Protein AF-R4YLY9-F1 (afdb_monomer)

Secondary structure (DSSP, 8-state):
--HHHHHHHHHHHHHHH--PPPPTTHHHHHHHHHHHHHHHHHHHT---BTTBEEEE-SS-EEEES-THHHHHHHHHHHHHHHHHHHHHHHIIIIISSSHHHHHHHHHHHHHHHHHHHHHHHHHHHHS-TT----PPPPEE-S--S-BTTBEEEEEEEEHHHHHT-HHHHHHHHH-TTEEEEEETTEEEEEEEE---HHHHHHH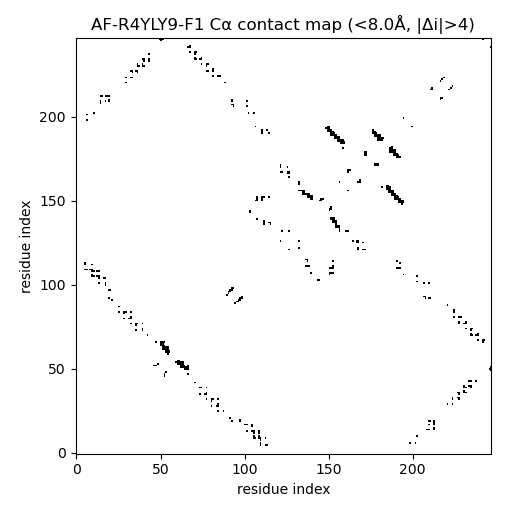HHHGGGGGGSSHHHIIIIIHHHHHHHHHHHHHHHHHHHHHHHT-

Nearest PDB structures (foldseek):
  4bhl-assembly1_A  TM=4.947E-01  e=2.829E+00  Penaeus vannamei
  7vcj-assembly1_A  TM=4.722E-01  e=8.736E+00  Daphnia magna

Structure (mmCIF, N/CA/C/O backbone):
data_AF-R4YLY9-F1
#
_entry.id   AF-R4YLY9-F1
#
loop_
_atom_site.group_PDB
_atom_site.id
_atom_site.type_symbol
_atom_site.label_atom_id
_atom_site.label_alt_id
_atom_site.label_comp_id
_atom_site.label_asym_id
_atom_site.label_entity_id
_atom_site.label_seq_id
_atom_site.pdbx_PDB_ins_code
_atom_site.Cartn_x
_atom_site.Cartn_y
_atom_site.Cartn_z
_atom_site.occupancy
_atom_site.B_iso_or_equiv
_atom_site.auth_seq_id
_atom_site.auth_comp_id
_atom_site.auth_asym_id
_atom_site.auth_atom_id
_atom_site.pdbx_PDB_model_num
ATOM 1 N N . MET A 1 1 ? -1.340 -16.131 18.155 1.00 44.22 1 MET A N 1
ATOM 2 C CA . MET A 1 1 ? -1.685 -16.653 16.814 1.00 44.22 1 MET A CA 1
ATOM 3 C C . MET A 1 1 ? -2.821 -15.890 16.098 1.00 44.22 1 MET A C 1
ATOM 5 O O . MET A 1 1 ? -3.002 -16.106 14.913 1.00 44.22 1 MET A O 1
ATOM 9 N N . HIS A 1 2 ? -3.551 -14.956 16.741 1.00 58.00 2 HIS A N 1
ATOM 10 C CA . HIS A 1 2 ? -4.586 -14.131 16.068 1.00 58.00 2 HIS A CA 1
ATOM 11 C C . HIS A 1 2 ? -4.088 -12.803 15.456 1.00 58.00 2 HIS A C 1
ATOM 13 O O . HIS A 1 2 ? -4.761 -12.245 14.595 1.00 58.00 2 HIS A O 1
ATOM 19 N N . LYS A 1 3 ? -2.918 -12.301 15.873 1.00 61.44 3 LYS A N 1
ATOM 20 C CA . LYS A 1 3 ? -2.396 -10.978 15.479 1.00 61.44 3 LYS A CA 1
ATOM 21 C C . LYS A 1 3 ? -2.085 -10.867 13.979 1.00 61.44 3 LYS A C 1
ATOM 23 O O . LYS A 1 3 ? -2.414 -9.859 13.361 1.00 61.44 3 LYS A O 1
ATOM 28 N N . ASP A 1 4 ? -1.553 -11.929 13.374 1.00 74.94 4 ASP A N 1
ATOM 29 C CA . ASP A 1 4 ? -1.259 -11.954 11.932 1.00 74.94 4 ASP A CA 1
ATOM 30 C C . ASP A 1 4 ? -2.528 -11.857 11.082 1.00 74.94 4 ASP A C 1
ATOM 32 O O . ASP A 1 4 ? -2.532 -11.202 10.042 1.00 74.94 4 ASP A O 1
ATOM 36 N N . LYS A 1 5 ? -3.636 -12.438 11.560 1.00 87.94 5 LYS A N 1
ATOM 37 C CA . LYS A 1 5 ? -4.931 -12.373 10.876 1.00 87.94 5 LYS A CA 1
ATOM 38 C C . LYS A 1 5 ? -5.473 -10.942 10.838 1.00 87.94 5 LYS A C 1
ATOM 40 O O . LYS A 1 5 ? -5.952 -10.508 9.795 1.00 87.94 5 LYS A O 1
ATOM 45 N N . TYR A 1 6 ? -5.367 -10.197 11.940 1.00 91.50 6 TYR A N 1
ATOM 46 C CA . TYR A 1 6 ? -5.847 -8.810 11.996 1.00 91.50 6 TYR A CA 1
ATOM 47 C C . TYR A 1 6 ? -5.022 -7.885 11.109 1.00 91.50 6 TYR A C 1
ATOM 49 O O . TYR A 1 6 ? -5.592 -7.071 10.390 1.00 91.50 6 TYR A O 1
ATOM 57 N N . ASN A 1 7 ? -3.699 -8.056 11.091 1.00 90.81 7 ASN A N 1
ATOM 58 C CA . ASN A 1 7 ? -2.821 -7.296 10.203 1.00 90.81 7 ASN A CA 1
ATOM 59 C C . ASN A 1 7 ? -3.118 -7.579 8.717 1.00 90.81 7 ASN A C 1
ATOM 61 O O . ASN A 1 7 ? -3.221 -6.647 7.917 1.00 90.81 7 ASN A O 1
ATOM 65 N N . GLN A 1 8 ? -3.344 -8.844 8.344 1.00 91.38 8 GLN A N 1
ATOM 66 C CA . GLN A 1 8 ? -3.740 -9.218 6.980 1.00 91.38 8 GLN A CA 1
ATOM 67 C C . GLN A 1 8 ? -5.097 -8.621 6.573 1.00 91.38 8 GLN A C 1
ATOM 69 O O . GLN A 1 8 ? -5.234 -8.059 5.484 1.00 91.38 8 GLN A O 1
ATOM 74 N N . GLU A 1 9 ? -6.101 -8.713 7.445 1.00 91.62 9 GLU A N 1
ATOM 75 C CA . GLU A 1 9 ? -7.450 -8.198 7.188 1.00 91.62 9 GLU A CA 1
ATOM 76 C C . GLU A 1 9 ? -7.480 -6.661 7.133 1.00 91.62 9 GLU A C 1
ATOM 78 O O . GLU A 1 9 ? -8.128 -6.073 6.255 1.00 91.62 9 GLU A O 1
ATOM 83 N N . ALA A 1 10 ? -6.709 -6.005 8.007 1.00 91.12 10 ALA A N 1
ATOM 84 C CA . ALA A 1 10 ? -6.506 -4.562 7.990 1.00 91.12 10 ALA A CA 1
ATOM 85 C C . ALA A 1 10 ? -5.854 -4.116 6.679 1.00 91.12 10 ALA A C 1
ATOM 87 O O . ALA A 1 10 ? -6.338 -3.178 6.049 1.00 91.12 10 ALA A O 1
ATOM 88 N N . LEU A 1 11 ? -4.804 -4.815 6.231 1.00 91.00 11 LEU A N 1
ATOM 89 C CA . LEU A 1 11 ? -4.118 -4.531 4.971 1.00 91.00 11 LEU A CA 1
ATOM 90 C C . LEU A 1 11 ? -5.064 -4.662 3.773 1.00 91.00 11 LEU A C 1
ATOM 92 O O . LEU A 1 11 ? -5.110 -3.772 2.924 1.00 91.00 11 LEU A O 1
ATOM 96 N N . PHE A 1 12 ? -5.833 -5.751 3.703 1.00 90.06 12 PHE A N 1
ATOM 97 C CA . PHE A 1 12 ? -6.783 -5.977 2.614 1.00 90.06 12 PHE A CA 1
ATOM 98 C C . PHE A 1 12 ? -7.852 -4.879 2.553 1.00 90.06 12 PHE A C 1
ATOM 100 O O . PHE A 1 12 ? -8.097 -4.309 1.489 1.00 90.06 12 PHE A O 1
ATOM 107 N N . SER A 1 13 ? -8.437 -4.537 3.703 1.00 87.81 13 SER A N 1
ATOM 108 C CA . SER A 1 13 ? -9.447 -3.480 3.801 1.00 87.81 13 SER A CA 1
ATOM 109 C C . SER A 1 13 ? -8.863 -2.113 3.445 1.00 87.81 13 SER A C 1
ATOM 111 O O . SER A 1 13 ? -9.428 -1.391 2.629 1.00 87.81 13 SER A O 1
ATOM 113 N N . ALA A 1 14 ? -7.684 -1.790 3.981 1.00 88.00 14 ALA A N 1
ATOM 114 C CA . ALA A 1 14 ? -7.012 -0.522 3.732 1.00 88.00 14 ALA A CA 1
ATOM 115 C C . ALA A 1 14 ? -6.688 -0.317 2.248 1.00 88.00 14 ALA A C 1
ATOM 117 O O . ALA A 1 14 ? -6.868 0.783 1.735 1.00 88.00 14 ALA A O 1
ATOM 118 N N . LYS A 1 15 ? -6.272 -1.368 1.531 1.00 86.44 15 LYS A N 1
ATOM 119 C CA . LYS A 1 15 ? -6.032 -1.298 0.081 1.00 86.44 15 LYS A CA 1
ATOM 120 C C . LYS A 1 15 ? -7.279 -0.929 -0.716 1.00 86.44 15 LYS A C 1
ATOM 122 O O . LYS A 1 15 ? -7.155 -0.268 -1.740 1.00 86.44 15 LYS A O 1
ATOM 127 N N . ARG A 1 16 ? -8.459 -1.379 -0.284 1.00 82.94 16 ARG A N 1
ATOM 128 C CA . ARG A 1 16 ? -9.719 -1.094 -0.981 1.00 82.94 16 ARG A CA 1
ATOM 129 C C . ARG A 1 16 ? -10.136 0.367 -0.828 1.00 82.94 16 ARG A C 1
ATOM 131 O O . ARG A 1 16 ? -10.678 0.937 -1.767 1.00 82.94 16 ARG A O 1
ATOM 138 N N . ASP A 1 17 ? -9.881 0.954 0.337 1.00 77.69 17 ASP A N 1
ATOM 139 C CA . ASP A 1 17 ? -10.327 2.316 0.655 1.00 77.69 17 ASP A CA 1
ATOM 140 C C . ASP A 1 17 ? -9.280 3.386 0.331 1.00 77.69 17 ASP A C 1
ATOM 142 O O . ASP A 1 17 ? -9.578 4.580 0.338 1.00 77.69 17 ASP A O 1
ATOM 146 N N . TYR A 1 18 ? -8.038 2.972 0.096 1.00 79.00 18 TYR A N 1
ATOM 147 C CA . TYR A 1 18 ? -6.942 3.879 -0.181 1.00 79.00 18 TYR A CA 1
ATOM 148 C C . TYR A 1 18 ? -6.997 4.403 -1.620 1.00 79.00 18 TYR A C 1
ATOM 150 O O . TYR A 1 18 ? -7.027 3.631 -2.580 1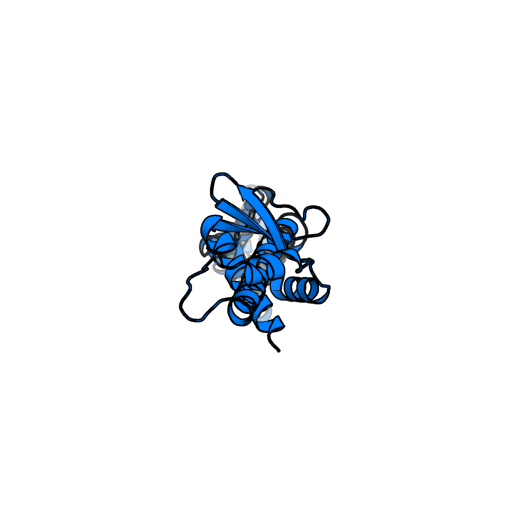.00 79.00 18 TYR A O 1
ATOM 158 N N . ASP A 1 19 ? -6.930 5.728 -1.764 1.00 73.00 19 ASP A N 1
ATOM 159 C CA . ASP A 1 19 ? -6.764 6.381 -3.057 1.00 73.00 19 ASP A CA 1
ATOM 160 C C . ASP A 1 19 ? -5.373 7.000 -3.178 1.00 73.00 19 ASP A C 1
ATOM 162 O O . ASP A 1 19 ? -5.005 7.905 -2.424 1.00 73.00 19 ASP A O 1
ATOM 166 N N . CYS A 1 20 ? -4.593 6.506 -4.138 1.00 70.94 20 CYS A N 1
ATOM 167 C CA . CYS A 1 20 ? -3.257 7.023 -4.392 1.00 70.94 20 CYS A CA 1
ATOM 168 C C . CYS A 1 20 ? -3.355 8.323 -5.177 1.00 70.94 20 CYS A C 1
ATOM 170 O O . CYS A 1 20 ? -3.985 8.362 -6.233 1.00 70.94 20 CYS A O 1
ATOM 172 N N . HIS A 1 21 ? -2.707 9.377 -4.689 1.00 69.25 21 HIS A N 1
ATOM 173 C CA . HIS A 1 21 ? -2.586 10.626 -5.435 1.00 69.25 21 HIS A CA 1
ATOM 174 C C . HIS A 1 21 ? -1.179 10.722 -6.012 1.00 69.25 21 HIS A C 1
ATOM 176 O O . HIS A 1 21 ? -0.188 10.634 -5.283 1.00 69.25 21 HIS A O 1
ATOM 182 N N . PHE A 1 22 ? -1.109 10.874 -7.329 1.00 70.19 22 PHE A N 1
ATOM 183 C CA . PHE A 1 22 ? 0.116 11.204 -8.041 1.00 70.19 22 PHE A CA 1
ATOM 184 C C . PHE A 1 22 ? 0.109 12.706 -8.324 1.00 70.19 22 PHE A C 1
ATOM 186 O O . PHE A 1 22 ? -0.929 13.263 -8.663 1.00 70.19 22 PHE A O 1
ATOM 193 N N . ASP A 1 23 ? 1.254 13.348 -8.125 1.00 69.19 23 ASP A N 1
ATOM 194 C CA . ASP A 1 23 ? 1.461 14.767 -8.429 1.00 69.19 23 ASP A CA 1
ATOM 195 C C . ASP A 1 23 ? 1.600 14.990 -9.948 1.00 69.19 23 ASP A C 1
ATOM 197 O O . ASP A 1 23 ? 2.029 14.093 -10.672 1.00 69.19 23 ASP A O 1
ATOM 201 N N . ASP A 1 24 ? 1.307 16.192 -10.440 1.00 71.56 24 ASP A N 1
ATOM 202 C CA . ASP A 1 24 ? 1.336 16.549 -11.866 1.00 71.56 24 ASP A CA 1
ATOM 203 C C . ASP A 1 24 ? 2.731 16.398 -12.495 1.00 71.56 24 ASP A C 1
ATOM 205 O O . ASP A 1 24 ? 2.868 16.172 -13.703 1.00 71.56 24 ASP A O 1
ATOM 209 N N . SER A 1 25 ? 3.787 16.411 -11.672 1.00 74.00 25 SER A N 1
ATOM 210 C CA . SER A 1 25 ? 5.163 16.106 -12.087 1.00 74.00 25 SER A CA 1
ATOM 211 C C . SER A 1 25 ? 5.347 14.691 -12.668 1.00 74.00 25 SER A C 1
ATOM 213 O O . SER A 1 25 ? 6.380 14.402 -13.278 1.00 74.00 25 SER A O 1
ATOM 215 N N . PHE A 1 26 ? 4.350 13.808 -12.536 1.00 79.50 26 PHE A N 1
ATOM 216 C CA . PHE A 1 26 ? 4.348 12.463 -13.115 1.00 79.50 26 PHE A CA 1
ATOM 217 C C . PHE A 1 26 ? 4.052 12.425 -14.613 1.00 79.50 26 PHE A C 1
ATOM 219 O O . PHE A 1 26 ? 4.581 11.577 -15.340 1.00 79.50 26 PHE A O 1
ATOM 226 N N . LEU A 1 27 ? 3.205 13.341 -15.085 1.00 82.75 27 LEU A N 1
ATOM 227 C CA . LEU A 1 27 ? 2.713 13.336 -16.457 1.00 82.75 27 LEU A CA 1
ATOM 228 C C . LEU A 1 27 ? 3.851 13.486 -17.489 1.00 82.75 27 LEU A C 1
ATOM 230 O O . LEU A 1 27 ? 3.874 12.700 -18.444 1.00 82.75 27 LEU A O 1
ATOM 234 N N . PRO A 1 28 ? 4.832 14.397 -17.312 1.00 87.81 28 PRO A N 1
ATOM 235 C CA . PRO A 1 28 ? 5.964 14.507 -18.229 1.00 87.81 28 PRO A CA 1
ATOM 236 C C . PRO A 1 28 ? 6.842 13.253 -18.249 1.00 87.81 28 PRO A C 1
ATOM 238 O O . PRO A 1 28 ? 7.253 12.820 -19.322 1.00 87.81 28 PRO A O 1
ATOM 241 N N . LEU A 1 29 ? 7.097 12.631 -17.090 1.00 88.31 29 LEU A N 1
ATOM 242 C CA . LEU A 1 29 ? 7.916 11.416 -17.006 1.00 88.31 29 LEU A CA 1
ATOM 243 C C . LEU A 1 29 ? 7.254 10.249 -17.745 1.00 88.31 29 LEU A C 1
ATOM 245 O O . LEU A 1 29 ? 7.910 9.575 -18.538 1.00 88.31 29 LEU A O 1
ATOM 249 N N . ARG A 1 30 ? 5.942 10.066 -17.545 1.00 90.06 30 ARG A N 1
ATOM 250 C CA . ARG A 1 30 ? 5.145 9.064 -18.262 1.00 90.06 30 ARG A CA 1
ATOM 251 C C . ARG A 1 30 ? 5.182 9.294 -19.769 1.00 90.06 30 ARG A C 1
ATOM 253 O O . ARG A 1 30 ? 5.436 8.362 -20.528 1.00 90.06 30 ARG A O 1
ATOM 260 N N . ARG A 1 31 ? 4.944 10.536 -20.206 1.00 90.38 31 ARG A N 1
ATOM 261 C CA . ARG A 1 31 ? 4.949 10.904 -21.628 1.00 90.38 31 ARG A CA 1
ATOM 262 C C . ARG A 1 31 ? 6.309 10.638 -22.265 1.00 90.38 31 ARG A C 1
ATOM 264 O O . ARG A 1 31 ? 6.354 10.059 -23.342 1.00 90.38 31 ARG A O 1
ATOM 271 N N . ASN A 1 32 ? 7.394 11.025 -21.600 1.00 93.19 32 ASN A N 1
ATOM 272 C CA . ASN A 1 32 ? 8.747 10.839 -22.118 1.00 93.19 32 ASN A CA 1
ATOM 273 C C . ASN A 1 32 ? 9.111 9.353 -22.218 1.00 93.19 32 ASN A C 1
ATOM 275 O O . ASN A 1 32 ? 9.634 8.936 -23.247 1.00 93.19 32 ASN A O 1
ATOM 279 N N . LEU A 1 33 ? 8.772 8.543 -21.207 1.00 94.56 33 LEU A N 1
ATOM 280 C CA . LEU A 1 33 ? 8.983 7.094 -21.260 1.00 94.56 33 LEU A CA 1
ATOM 281 C C . LEU A 1 33 ? 8.220 6.460 -22.428 1.00 94.56 33 LEU A C 1
ATOM 283 O O . LEU A 1 33 ? 8.816 5.732 -23.218 1.00 94.56 33 LEU A O 1
ATOM 287 N N . LEU A 1 34 ? 6.927 6.761 -22.578 1.00 94.19 34 LEU A N 1
ATOM 288 C CA . LEU A 1 34 ? 6.120 6.229 -23.680 1.00 94.19 34 LEU A CA 1
ATOM 289 C C . LEU A 1 34 ? 6.637 6.695 -25.045 1.00 94.19 34 LEU A C 1
ATOM 291 O O . LEU A 1 34 ? 6.740 5.885 -25.960 1.00 94.19 34 LEU A O 1
ATOM 295 N N . PHE A 1 35 ? 7.003 7.971 -25.173 1.00 94.06 35 PHE A N 1
ATOM 296 C CA . PHE A 1 35 ? 7.554 8.529 -26.406 1.00 94.06 35 PHE A CA 1
ATOM 297 C C . PHE A 1 35 ? 8.855 7.832 -26.811 1.00 94.06 35 PHE A C 1
ATOM 299 O O . PHE A 1 35 ? 8.962 7.341 -27.931 1.00 94.06 35 PHE A O 1
ATOM 306 N N . VAL A 1 36 ? 9.822 7.728 -25.896 1.00 92.50 36 VAL A N 1
ATOM 307 C CA . VAL A 1 36 ? 11.109 7.071 -26.171 1.00 92.50 36 VAL A CA 1
ATOM 308 C C . VAL A 1 36 ? 10.926 5.575 -26.432 1.00 92.50 36 VAL A C 1
ATOM 310 O O . VAL A 1 36 ? 11.599 5.019 -27.299 1.00 92.50 36 VAL A O 1
ATOM 313 N N . SER A 1 37 ? 9.981 4.924 -25.752 1.00 93.19 37 SER A N 1
ATOM 314 C CA . SER A 1 37 ? 9.657 3.517 -26.014 1.00 93.19 37 SER A CA 1
ATOM 315 C C . SER A 1 37 ? 9.081 3.330 -27.420 1.00 93.19 37 SER A C 1
ATOM 317 O O . SER A 1 37 ? 9.526 2.453 -28.151 1.00 93.19 37 SER A O 1
ATOM 319 N N . LEU A 1 38 ? 8.138 4.181 -27.839 1.00 93.81 38 LEU A N 1
ATOM 320 C CA . LEU A 1 38 ? 7.580 4.166 -29.197 1.00 93.81 38 LEU A CA 1
ATOM 321 C C . LEU A 1 38 ? 8.643 4.461 -30.257 1.00 93.81 38 LEU A C 1
ATOM 323 O O . LEU A 1 38 ? 8.689 3.777 -31.277 1.00 93.81 38 LEU A O 1
ATOM 327 N N . LEU A 1 39 ? 9.530 5.424 -29.996 1.00 91.50 39 LEU A N 1
ATOM 328 C CA . LEU A 1 39 ? 10.671 5.711 -30.861 1.00 91.50 39 LEU A CA 1
ATOM 329 C C . LEU A 1 39 ? 11.594 4.492 -30.987 1.00 91.50 39 LEU A C 1
ATOM 331 O O . LEU A 1 39 ? 12.044 4.181 -32.085 1.00 91.50 39 LEU A O 1
ATOM 335 N N . SER A 1 40 ? 11.817 3.765 -29.891 1.00 90.94 40 SER A N 1
ATOM 336 C CA . SER A 1 40 ? 12.583 2.513 -29.873 1.00 90.94 40 SER A CA 1
ATOM 337 C C . SER A 1 40 ? 11.936 1.427 -30.727 1.00 90.94 40 SER A C 1
ATOM 339 O O . SER A 1 40 ? 12.618 0.818 -31.549 1.00 90.94 40 SER A O 1
ATOM 341 N N . PHE A 1 41 ? 10.617 1.238 -30.617 1.00 90.00 41 PHE A N 1
ATOM 342 C CA . PHE A 1 41 ? 9.872 0.323 -31.491 1.00 90.00 41 PHE A CA 1
ATOM 343 C C . PHE A 1 41 ? 9.965 0.718 -32.967 1.00 90.00 41 PHE A C 1
ATOM 345 O O . PHE A 1 41 ? 10.197 -0.136 -33.822 1.00 90.00 41 PHE A O 1
ATOM 352 N N . ALA A 1 42 ? 9.824 2.008 -33.277 1.00 88.12 42 ALA A N 1
ATOM 353 C CA . ALA A 1 42 ? 9.949 2.504 -34.643 1.00 88.12 42 ALA A CA 1
ATOM 354 C C . ALA A 1 42 ? 11.365 2.276 -35.201 1.00 88.12 42 ALA A C 1
ATOM 356 O O . ALA A 1 42 ? 11.507 1.784 -36.320 1.0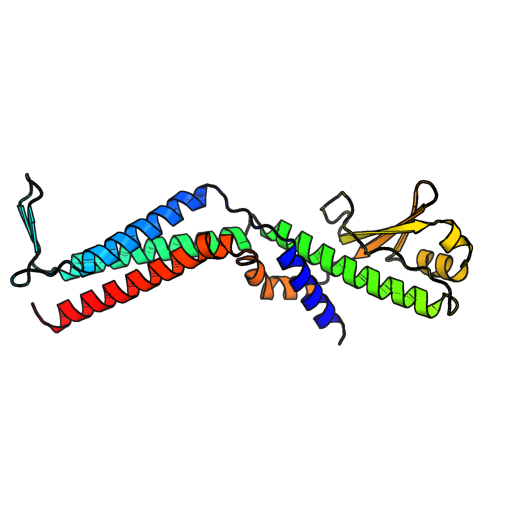0 88.12 42 ALA A O 1
ATOM 357 N N . ALA A 1 43 ? 12.400 2.558 -34.404 1.00 85.81 43 ALA A N 1
ATOM 358 C CA . ALA A 1 43 ? 13.800 2.440 -34.801 1.00 85.81 43 ALA A CA 1
ATOM 359 C C . ALA A 1 43 ? 14.208 1.005 -35.170 1.00 85.81 43 ALA A C 1
ATOM 361 O O . ALA A 1 43 ? 15.038 0.821 -36.055 1.00 85.81 43 ALA A O 1
ATOM 362 N N . ILE A 1 44 ? 13.610 -0.021 -34.554 1.00 84.06 44 ILE A N 1
ATOM 363 C CA . ILE A 1 44 ? 13.920 -1.433 -34.855 1.00 84.06 44 ILE A CA 1
ATOM 364 C C . ILE A 1 44 ? 13.605 -1.803 -36.311 1.00 84.06 44 ILE A C 1
ATOM 366 O O . ILE A 1 44 ? 14.322 -2.617 -36.905 1.00 84.06 44 ILE A O 1
ATOM 370 N N . ASN A 1 45 ? 12.568 -1.190 -36.893 1.00 81.81 45 ASN A N 1
ATOM 371 C CA . ASN A 1 45 ? 12.172 -1.417 -38.286 1.00 81.81 45 ASN A CA 1
ATOM 372 C C . ASN A 1 45 ? 13.127 -0.762 -39.288 1.00 81.81 45 ASN A C 1
ATOM 374 O O . ASN A 1 45 ? 13.104 -1.088 -40.473 1.00 81.81 45 ASN A O 1
ATOM 378 N N . VAL A 1 46 ? 13.980 0.148 -38.824 1.00 78.62 46 VAL A N 1
ATOM 379 C CA . VAL A 1 46 ? 15.010 0.756 -39.654 1.00 78.62 46 VAL A CA 1
ATOM 380 C C . VAL A 1 46 ? 16.209 -0.196 -39.671 1.00 78.62 46 VAL A C 1
ATOM 382 O O . VAL A 1 46 ? 16.654 -0.707 -38.640 1.00 78.62 46 VAL A O 1
ATOM 385 N N . THR A 1 47 ? 16.682 -0.519 -40.870 1.00 74.62 47 THR A N 1
ATOM 386 C CA . THR A 1 47 ? 17.825 -1.414 -41.081 1.00 74.62 47 THR A CA 1
ATOM 387 C C . THR A 1 47 ? 18.831 -0.686 -41.959 1.00 74.62 47 THR A C 1
ATOM 389 O O . THR A 1 47 ? 18.409 -0.042 -42.926 1.00 74.62 47 THR A O 1
ATOM 392 N N . PRO A 1 48 ? 20.128 -0.712 -41.611 1.00 75.06 48 PRO A N 1
ATOM 393 C CA . PRO A 1 48 ? 21.137 -0.022 -42.394 1.00 75.06 48 PRO A CA 1
ATOM 394 C C . PRO A 1 48 ? 21.229 -0.643 -43.787 1.00 75.06 48 PRO A C 1
ATOM 396 O O . PRO A 1 48 ? 21.064 -1.852 -43.959 1.00 75.06 48 PRO A O 1
ATOM 399 N N . LYS A 1 49 ? 21.474 0.201 -44.789 1.00 71.12 49 LYS A N 1
ATOM 400 C CA . LYS A 1 49 ? 21.705 -0.238 -46.163 1.00 71.12 49 LYS A CA 1
ATOM 401 C C . LYS A 1 49 ? 23.214 -0.308 -46.370 1.00 71.12 49 LYS A C 1
ATOM 403 O O . LYS A 1 49 ? 23.910 0.658 -46.069 1.00 71.12 49 LYS A O 1
ATOM 408 N N . ASP A 1 50 ? 23.710 -1.450 -46.840 1.00 70.19 50 ASP A N 1
ATOM 409 C CA . ASP A 1 50 ? 25.146 -1.690 -47.043 1.00 70.19 50 ASP A CA 1
ATOM 410 C C . ASP A 1 50 ? 25.973 -1.434 -45.764 1.00 70.19 50 ASP A C 1
ATOM 412 O O . ASP A 1 50 ? 27.003 -0.764 -45.805 1.00 70.19 50 ASP A O 1
ATOM 416 N N . GLY A 1 51 ? 25.463 -1.867 -44.603 1.00 68.94 51 GLY A N 1
ATOM 417 C CA . GLY A 1 51 ? 26.143 -1.703 -43.309 1.00 68.94 51 GLY A CA 1
ATOM 418 C C . GLY A 1 51 ? 26.071 -0.305 -42.700 1.00 68.94 51 GLY A C 1
ATOM 419 O O . GLY A 1 51 ? 26.577 -0.066 -41.618 1.00 68.94 51 GLY A O 1
ATOM 420 N N . ASN A 1 52 ? 25.435 0.658 -43.373 1.00 72.12 52 ASN A N 1
ATOM 421 C CA . ASN A 1 52 ? 25.476 2.054 -42.955 1.00 72.12 52 ASN A CA 1
ATOM 422 C C . ASN A 1 52 ? 24.098 2.720 -42.946 1.00 72.12 52 ASN A C 1
ATOM 424 O O . ASN A 1 52 ? 23.189 2.351 -43.696 1.00 72.12 52 ASN A O 1
ATOM 428 N N . TYR A 1 53 ? 23.955 3.776 -42.143 1.00 76.94 53 TYR A N 1
ATOM 429 C CA . TYR A 1 53 ? 22.821 4.693 -42.267 1.00 76.94 53 TYR A CA 1
ATOM 430 C C . TYR A 1 53 ? 23.225 5.949 -43.027 1.00 76.94 53 TYR A C 1
ATOM 432 O O . TYR A 1 53 ? 24.069 6.720 -42.575 1.00 76.94 53 TYR A O 1
ATOM 440 N N . SER A 1 54 ? 22.586 6.184 -44.171 1.00 71.31 54 SER A N 1
ATOM 441 C CA . SER A 1 54 ? 22.656 7.473 -44.855 1.00 71.31 54 SER A CA 1
ATOM 442 C C . SER A 1 54 ? 21.644 8.425 -44.232 1.00 71.31 54 SER A C 1
ATOM 444 O O . SER A 1 54 ? 20.436 8.203 -44.317 1.00 71.31 54 SER A O 1
ATOM 446 N N . ILE A 1 55 ? 22.136 9.492 -43.614 1.00 70.94 55 ILE A N 1
ATOM 447 C CA . ILE A 1 55 ? 21.305 10.557 -43.067 1.00 70.94 55 ILE A CA 1
ATOM 448 C C . ILE A 1 55 ? 21.350 11.736 -44.029 1.00 70.94 55 ILE A C 1
ATOM 450 O O . ILE A 1 55 ? 22.423 12.211 -44.395 1.00 70.94 55 ILE A O 1
ATOM 454 N N . ASN A 1 56 ? 20.172 12.226 -44.407 1.00 68.06 56 ASN A N 1
ATOM 455 C CA . ASN A 1 56 ? 20.016 13.486 -45.117 1.00 68.06 56 ASN A CA 1
ATOM 456 C C . ASN A 1 56 ? 19.007 14.356 -44.359 1.00 68.06 56 ASN A C 1
ATOM 458 O O . ASN A 1 56 ? 17.798 14.176 -44.486 1.00 68.06 56 ASN A O 1
ATOM 462 N N . LEU A 1 57 ? 19.522 15.283 -43.549 1.00 69.19 57 LEU A N 1
ATOM 463 C CA . LEU A 1 57 ? 18.741 16.280 -42.809 1.00 69.19 57 LEU A CA 1
ATOM 464 C C . LEU A 1 57 ? 18.775 17.644 -43.524 1.00 69.19 57 LEU A C 1
ATOM 466 O O . LEU A 1 57 ? 18.808 18.697 -42.887 1.00 69.19 57 LEU A O 1
ATOM 470 N N . GLY A 1 58 ? 18.811 17.634 -44.860 1.00 65.44 58 GLY A N 1
ATOM 471 C CA . GLY A 1 58 ? 18.798 18.821 -45.714 1.00 65.44 58 GLY A CA 1
ATOM 472 C C . GLY A 1 58 ? 20.154 19.523 -45.793 1.00 65.44 58 GLY A C 1
ATOM 473 O O . GLY A 1 58 ? 20.781 19.525 -46.845 1.00 65.44 58 GLY A O 1
ATOM 474 N N . VAL A 1 59 ? 20.613 20.110 -44.683 1.00 62.00 59 VAL A N 1
ATOM 475 C CA . VAL A 1 59 ? 21.897 20.845 -44.614 1.00 62.00 59 VAL A CA 1
ATOM 476 C C . VAL A 1 59 ? 23.048 19.940 -44.160 1.00 62.00 59 VAL A C 1
ATOM 478 O O . VAL A 1 59 ? 24.211 20.214 -44.438 1.00 62.00 59 VAL A O 1
ATOM 481 N N . ILE A 1 60 ? 22.721 18.840 -43.476 1.00 54.00 60 ILE A N 1
ATOM 482 C CA . ILE A 1 60 ? 23.678 17.841 -42.999 1.00 54.00 60 ILE A CA 1
ATOM 483 C C . ILE A 1 60 ? 23.382 16.533 -43.731 1.00 54.00 60 ILE A C 1
ATOM 485 O O . ILE A 1 60 ? 22.354 15.894 -43.488 1.00 54.00 60 ILE A O 1
ATOM 489 N N . ALA A 1 61 ? 24.285 16.155 -44.632 1.00 67.94 61 ALA A N 1
ATOM 490 C CA . ALA A 1 61 ? 24.324 14.837 -45.246 1.00 67.94 61 ALA A CA 1
ATOM 491 C C . ALA A 1 61 ? 25.537 14.084 -44.694 1.00 67.94 61 ALA A C 1
ATOM 493 O O . ALA A 1 61 ? 26.643 14.622 -44.664 1.00 67.94 61 ALA A O 1
ATOM 494 N N . GLY A 1 62 ? 25.327 12.858 -44.228 1.00 70.75 62 GLY A N 1
ATOM 495 C CA . GLY A 1 62 ? 26.377 12.068 -43.598 1.00 70.75 62 GLY A CA 1
ATOM 496 C C . GLY A 1 62 ? 26.066 10.580 -43.611 1.00 70.75 62 GLY A C 1
ATOM 497 O O . GLY A 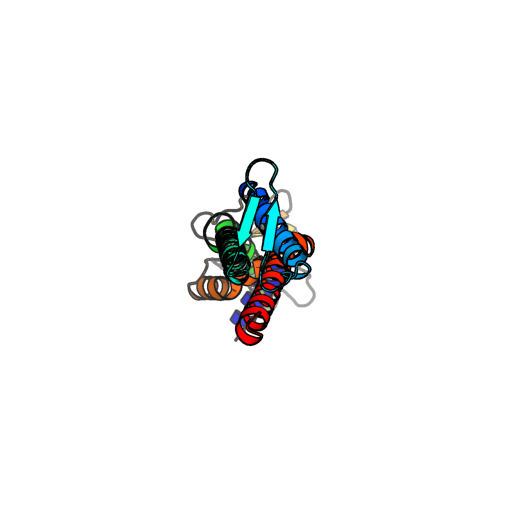1 62 ? 24.930 10.161 -43.850 1.00 70.75 62 GLY A O 1
ATOM 498 N N . LYS A 1 63 ? 27.098 9.781 -43.358 1.00 78.31 63 LYS A N 1
ATOM 499 C CA . LYS A 1 63 ? 27.014 8.330 -43.227 1.00 78.31 63 LYS A CA 1
ATOM 500 C C . LYS A 1 63 ? 27.369 7.974 -41.792 1.00 78.31 63 LYS A C 1
ATOM 502 O O . LYS A 1 63 ? 28.357 8.480 -41.270 1.00 78.31 63 LYS A O 1
ATOM 507 N N . ILE A 1 64 ? 26.549 7.150 -41.156 1.00 78.69 64 ILE A N 1
ATOM 508 C CA . ILE A 1 64 ? 26.901 6.532 -39.880 1.00 78.69 64 ILE A CA 1
ATOM 509 C C . ILE A 1 64 ? 27.473 5.161 -40.203 1.00 78.69 64 ILE A C 1
ATOM 511 O O . ILE A 1 64 ? 26.744 4.312 -40.726 1.00 78.69 64 ILE A O 1
ATOM 515 N N . GLU A 1 65 ? 28.769 5.022 -39.929 1.00 77.88 65 GLU A N 1
ATOM 516 C CA . GLU A 1 65 ? 29.571 3.823 -40.201 1.00 77.88 65 GLU A CA 1
ATOM 517 C C . GLU A 1 65 ? 29.303 2.692 -39.217 1.00 77.88 65 GLU A C 1
ATOM 519 O O . GLU A 1 65 ? 29.312 1.541 -39.627 1.00 77.88 65 GLU A O 1
ATOM 524 N N . ASP A 1 66 ? 28.931 3.042 -37.983 1.00 81.50 66 ASP A N 1
ATOM 525 C CA . ASP A 1 66 ? 28.607 2.103 -36.908 1.00 81.50 66 ASP A CA 1
ATOM 526 C C . ASP A 1 66 ? 27.138 2.304 -36.448 1.00 81.50 66 ASP A C 1
ATOM 528 O O . ASP A 1 66 ? 26.851 3.034 -35.481 1.00 81.50 66 ASP A O 1
ATOM 532 N N . PRO A 1 67 ? 26.152 1.741 -37.179 1.00 81.25 67 PRO A N 1
ATOM 533 C CA . PRO A 1 67 ? 24.716 1.833 -36.895 1.00 81.25 67 PRO A CA 1
ATOM 534 C C . PRO A 1 67 ? 24.304 1.501 -35.457 1.00 81.25 67 PRO A C 1
ATOM 536 O O . PRO A 1 67 ? 23.315 2.040 -34.948 1.00 81.25 67 PRO A O 1
ATOM 539 N N . GLU A 1 68 ? 25.029 0.599 -34.801 1.00 83.56 68 GLU A N 1
ATOM 540 C CA . GLU A 1 68 ? 24.768 0.116 -33.451 1.00 83.56 68 GLU A CA 1
ATOM 541 C C . GLU A 1 68 ? 24.840 1.225 -32.400 1.00 83.56 68 GLU A C 1
ATOM 543 O O . GLU A 1 68 ? 24.071 1.183 -31.436 1.00 83.56 68 GLU A O 1
ATOM 548 N N . TYR A 1 69 ? 25.666 2.261 -32.589 1.00 86.31 69 TYR A N 1
ATOM 549 C CA . TYR A 1 69 ? 25.771 3.352 -31.615 1.00 86.31 69 TYR A CA 1
ATOM 550 C C . TYR A 1 69 ? 24.488 4.175 -31.509 1.00 86.31 69 TYR A C 1
ATOM 552 O O . TYR A 1 69 ? 24.170 4.678 -30.429 1.00 86.31 69 TYR A O 1
ATOM 560 N N . ILE A 1 70 ? 23.697 4.259 -32.585 1.00 86.75 70 ILE A N 1
ATOM 561 C CA . ILE A 1 70 ? 22.371 4.893 -32.543 1.00 86.75 70 ILE A CA 1
ATOM 562 C C . ILE A 1 70 ? 21.458 4.114 -31.592 1.00 86.75 70 ILE A C 1
ATOM 564 O O . ILE A 1 70 ? 20.775 4.697 -30.747 1.00 86.75 70 ILE A O 1
ATOM 568 N N . PHE A 1 71 ? 21.473 2.784 -31.700 1.00 88.94 71 PHE A N 1
ATOM 569 C CA . PHE A 1 71 ? 20.667 1.908 -30.858 1.00 88.94 71 PHE A CA 1
ATOM 570 C C . PHE A 1 71 ? 21.175 1.875 -29.413 1.00 88.94 71 PHE A C 1
ATOM 572 O O . PHE A 1 71 ? 20.356 1.854 -28.498 1.00 88.94 71 PHE A O 1
ATOM 579 N N . ILE A 1 72 ? 22.489 1.953 -29.179 1.00 89.69 72 ILE A N 1
ATOM 580 C CA . ILE A 1 72 ? 23.068 2.097 -27.833 1.00 89.69 72 ILE A CA 1
ATOM 581 C C . ILE A 1 72 ? 22.635 3.426 -27.198 1.00 89.69 72 ILE A C 1
ATOM 583 O O . ILE A 1 72 ? 22.217 3.449 -26.040 1.00 89.69 72 ILE A O 1
ATOM 587 N N . GLY A 1 73 ? 22.661 4.532 -27.947 1.00 90.94 73 GLY A N 1
ATOM 588 C CA . GLY A 1 73 ? 22.154 5.820 -27.469 1.00 90.94 73 GLY A CA 1
ATOM 589 C C . GLY A 1 73 ? 20.673 5.746 -27.089 1.00 90.94 73 GLY A C 1
ATOM 590 O O . GLY A 1 73 ? 20.279 6.179 -26.005 1.00 90.94 73 GLY A O 1
ATOM 591 N N . LEU A 1 74 ? 19.859 5.122 -27.942 1.00 91.00 74 LEU A N 1
ATOM 592 C CA . LEU A 1 74 ? 18.430 4.924 -27.699 1.00 91.00 74 LEU A CA 1
ATOM 593 C C . LEU A 1 74 ? 18.161 4.020 -26.486 1.00 91.00 74 LEU A C 1
ATOM 595 O O . LEU A 1 74 ? 17.288 4.329 -25.674 1.00 91.00 74 LEU A O 1
ATOM 599 N N . LEU A 1 75 ? 18.958 2.961 -26.315 1.00 93.38 75 LEU A N 1
ATOM 600 C CA . LEU A 1 75 ? 18.949 2.091 -25.141 1.00 93.38 75 LEU A CA 1
ATOM 601 C C . LEU A 1 75 ? 19.219 2.890 -23.862 1.00 93.38 75 LEU A C 1
ATOM 603 O O . LEU A 1 75 ? 18.443 2.792 -22.912 1.00 93.38 75 LEU A O 1
ATOM 607 N N . CYS A 1 76 ? 20.270 3.714 -23.847 1.00 94.88 76 CYS A N 1
ATOM 608 C CA . CYS A 1 76 ? 20.624 4.554 -22.703 1.00 94.88 76 CYS A CA 1
ATOM 609 C C . CYS A 1 76 ? 19.505 5.540 -22.342 1.00 94.88 76 CYS A C 1
ATOM 611 O O . CYS A 1 76 ? 19.135 5.652 -21.172 1.00 94.88 76 CYS A O 1
ATOM 613 N N . VAL A 1 77 ? 18.924 6.222 -23.335 1.00 94.06 77 VAL A N 1
ATOM 614 C CA . VAL A 1 77 ? 17.829 7.183 -23.114 1.00 94.06 77 VAL A CA 1
ATOM 615 C C . VAL A 1 77 ? 16.569 6.471 -22.606 1.00 94.06 77 VAL A C 1
ATOM 617 O O . VAL A 1 77 ? 15.933 6.940 -21.658 1.00 94.06 77 VAL A O 1
ATOM 620 N N . CYS A 1 78 ? 16.222 5.312 -23.173 1.00 93.56 78 CYS A N 1
ATOM 621 C CA . CYS A 1 78 ? 15.071 4.522 -22.732 1.00 93.56 78 CYS A CA 1
ATOM 622 C C . CYS A 1 78 ? 15.262 3.989 -21.304 1.00 93.56 78 CYS A C 1
ATOM 624 O O . CYS A 1 78 ? 14.369 4.133 -20.467 1.00 93.56 78 CYS A O 1
ATOM 626 N N . ALA A 1 79 ? 16.442 3.443 -20.993 1.00 95.00 79 ALA A N 1
ATOM 627 C CA . ALA A 1 79 ? 16.793 2.965 -19.657 1.00 95.00 79 ALA A CA 1
ATOM 628 C C . ALA A 1 79 ? 16.764 4.091 -18.616 1.00 95.00 79 ALA A C 1
ATOM 630 O O . ALA A 1 79 ? 16.209 3.908 -17.531 1.00 95.00 79 ALA A O 1
ATOM 631 N N . TYR A 1 80 ? 17.284 5.274 -18.958 1.00 95.38 80 TYR A N 1
ATOM 632 C CA . TYR A 1 80 ? 17.228 6.452 -18.095 1.00 95.38 80 TYR A CA 1
ATOM 633 C C . TYR A 1 80 ? 15.785 6.841 -17.756 1.00 95.38 80 TYR A C 1
ATOM 635 O O . TYR A 1 80 ? 15.439 6.979 -16.580 1.00 95.38 80 TYR A O 1
ATOM 643 N N . HIS A 1 81 ? 14.916 6.976 -18.763 1.00 94.19 81 HIS A N 1
ATOM 644 C CA . HIS A 1 81 ? 13.522 7.350 -18.525 1.00 94.19 81 HIS A CA 1
ATOM 645 C C . HIS A 1 81 ? 12.747 6.276 -17.761 1.00 94.19 81 HIS A C 1
ATOM 647 O O . HIS A 1 81 ? 11.948 6.622 -16.890 1.00 94.19 81 HIS A O 1
ATOM 653 N N . LEU A 1 82 ? 13.011 4.994 -18.027 1.00 94.31 82 LEU A N 1
ATOM 654 C CA . LEU A 1 82 ? 12.409 3.883 -17.293 1.00 94.31 82 LEU A CA 1
ATOM 655 C C . LEU A 1 82 ? 12.810 3.914 -15.815 1.00 94.31 82 LEU A C 1
ATOM 657 O O . LEU A 1 82 ? 11.950 3.841 -14.937 1.00 94.31 82 LEU A O 1
ATOM 661 N N . TYR A 1 83 ? 14.104 4.079 -15.539 1.00 93.25 83 TYR A N 1
ATOM 662 C CA . TYR A 1 83 ? 14.641 4.148 -14.184 1.00 93.25 83 TYR A CA 1
ATOM 663 C C . TYR A 1 83 ? 14.104 5.359 -13.413 1.00 93.25 83 TYR A C 1
ATOM 665 O O . TYR A 1 83 ? 13.619 5.216 -12.289 1.00 93.25 83 TYR A O 1
ATOM 673 N N . MET A 1 84 ? 14.112 6.545 -14.028 1.00 91.56 84 MET A N 1
ATOM 674 C CA . MET A 1 84 ? 13.579 7.766 -13.416 1.00 91.56 84 MET A CA 1
ATOM 675 C C . MET A 1 84 ? 12.080 7.652 -13.123 1.00 91.56 84 MET A C 1
ATOM 677 O O . MET A 1 84 ? 11.629 8.038 -12.041 1.00 91.56 84 MET A O 1
ATOM 681 N N . PHE A 1 85 ? 11.307 7.091 -14.056 1.00 89.88 85 PHE A N 1
ATOM 682 C CA . PHE A 1 85 ? 9.878 6.856 -13.866 1.00 89.88 85 PHE A CA 1
ATOM 683 C C . PHE A 1 85 ? 9.615 5.848 -12.740 1.00 89.88 85 PHE A C 1
ATOM 685 O O . PHE A 1 85 ? 8.788 6.110 -11.865 1.00 89.88 85 PHE A O 1
ATOM 692 N N . TRP A 1 86 ? 10.367 4.743 -12.698 1.00 88.12 86 TRP A N 1
ATOM 693 C CA . TRP A 1 86 ? 10.301 3.745 -11.628 1.00 88.12 86 TRP A CA 1
ATOM 694 C C . TRP A 1 86 ? 10.598 4.349 -10.253 1.00 88.12 86 TRP A C 1
ATOM 696 O O . TRP A 1 86 ? 9.812 4.183 -9.316 1.00 88.12 86 TRP A O 1
ATOM 706 N N . ILE A 1 87 ? 11.697 5.098 -10.126 1.00 86.75 87 ILE A N 1
ATOM 707 C CA . ILE A 1 87 ? 12.062 5.756 -8.868 1.00 86.75 87 ILE A CA 1
ATOM 708 C C . ILE A 1 87 ? 10.970 6.712 -8.424 1.00 86.75 87 ILE A C 1
ATOM 710 O O . ILE A 1 87 ? 10.585 6.688 -7.255 1.00 86.75 87 ILE A O 1
ATOM 714 N N . LYS A 1 88 ? 10.445 7.544 -9.331 1.00 84.69 88 LYS A N 1
ATOM 715 C CA . LYS A 1 88 ? 9.395 8.495 -8.969 1.00 84.69 88 LYS A CA 1
ATOM 716 C C . LYS A 1 88 ? 8.108 7.764 -8.564 1.00 84.69 88 LYS A C 1
ATOM 718 O O . LYS A 1 88 ? 7.498 8.173 -7.580 1.00 84.69 88 LYS A O 1
ATOM 723 N N . CYS A 1 89 ? 7.744 6.654 -9.224 1.00 79.75 89 CYS A N 1
ATOM 724 C CA . CYS A 1 89 ? 6.612 5.794 -8.825 1.00 79.75 89 CYS A CA 1
ATOM 725 C C . CYS A 1 89 ? 6.778 5.324 -7.384 1.00 79.75 89 CYS A C 1
ATOM 727 O O . CYS A 1 89 ? 5.902 5.538 -6.544 1.00 79.75 89 CYS A O 1
ATOM 729 N N . ARG A 1 90 ? 7.938 4.729 -7.089 1.00 78.31 90 ARG A N 1
ATOM 730 C CA . ARG A 1 90 ? 8.268 4.229 -5.755 1.00 78.31 90 ARG A CA 1
ATOM 731 C C . ARG A 1 90 ? 8.250 5.365 -4.740 1.00 78.31 90 ARG A C 1
ATOM 733 O O . ARG A 1 90 ? 7.590 5.250 -3.719 1.00 78.31 90 ARG A O 1
ATOM 740 N N . HIS A 1 91 ? 8.896 6.489 -5.027 1.00 77.81 91 HIS A N 1
ATOM 741 C CA . HIS A 1 91 ? 8.983 7.611 -4.099 1.00 77.81 91 HIS A CA 1
ATOM 742 C C . HIS A 1 91 ? 7.609 8.200 -3.745 1.00 77.81 91 HIS A C 1
ATOM 744 O O . HIS A 1 91 ? 7.321 8.428 -2.569 1.00 77.81 91 HIS A O 1
ATOM 750 N N . THR A 1 92 ? 6.748 8.412 -4.744 1.00 73.56 92 THR A N 1
ATOM 751 C CA . THR A 1 92 ? 5.406 8.982 -4.555 1.00 73.56 92 THR A CA 1
ATOM 752 C C . THR A 1 92 ? 4.524 8.087 -3.693 1.00 73.56 92 THR A C 1
ATOM 754 O O . THR A 1 92 ? 3.824 8.597 -2.820 1.00 73.56 92 THR A O 1
ATOM 757 N N . VAL A 1 93 ? 4.568 6.768 -3.894 1.00 65.56 93 VAL A N 1
ATOM 758 C CA . VAL A 1 93 ? 3.737 5.816 -3.140 1.00 65.56 93 VAL A CA 1
ATOM 759 C C . VAL A 1 93 ? 4.329 5.510 -1.757 1.00 65.56 93 VAL A C 1
ATOM 761 O O . VAL A 1 93 ? 3.590 5.389 -0.783 1.00 65.56 93 VAL A O 1
ATOM 764 N N . ILE A 1 94 ? 5.656 5.408 -1.654 1.00 65.56 94 ILE A N 1
ATOM 765 C CA . ILE A 1 94 ? 6.326 4.723 -0.538 1.00 65.56 94 ILE A CA 1
ATOM 766 C C . ILE A 1 94 ? 7.025 5.687 0.420 1.00 65.56 94 ILE A C 1
ATOM 768 O O . ILE A 1 94 ? 7.039 5.424 1.621 1.00 65.56 94 ILE A O 1
ATOM 772 N N . ASN A 1 95 ? 7.616 6.778 -0.079 1.00 61.19 95 ASN A N 1
ATOM 773 C CA . ASN A 1 95 ? 8.643 7.494 0.685 1.00 61.19 95 ASN A CA 1
ATOM 774 C C . ASN A 1 95 ? 8.243 8.873 1.214 1.00 61.19 95 ASN A C 1
ATOM 776 O O . ASN A 1 95 ? 8.879 9.319 2.163 1.00 61.19 95 ASN A O 1
ATOM 780 N N . SER A 1 96 ? 7.226 9.560 0.680 1.00 63.84 96 SER A N 1
ATOM 781 C CA . SER A 1 96 ? 6.904 10.891 1.232 1.00 63.84 96 SER A CA 1
ATOM 782 C C . SER A 1 96 ? 5.446 11.328 1.143 1.00 63.84 96 SER A C 1
ATOM 784 O O . SER A 1 96 ? 4.851 11.651 2.166 1.00 63.84 96 SER A O 1
ATOM 786 N N . ILE A 1 97 ? 4.844 11.339 -0.046 1.00 69.31 97 ILE A N 1
ATOM 787 C CA . ILE A 1 97 ? 3.553 12.022 -0.247 1.00 69.31 97 ILE A CA 1
ATOM 788 C C . ILE A 1 97 ? 2.395 11.193 0.314 1.00 69.31 97 ILE A C 1
ATOM 790 O O . ILE A 1 97 ? 1.500 11.704 0.985 1.00 69.31 97 ILE A O 1
ATOM 794 N N . ASN A 1 98 ? 2.422 9.893 0.042 1.00 76.06 98 ASN A N 1
ATOM 795 C CA . ASN A 1 98 ? 1.295 9.011 0.302 1.00 76.06 98 ASN A CA 1
ATOM 796 C C . ASN A 1 98 ? 1.440 8.169 1.567 1.00 76.06 98 ASN A C 1
ATOM 798 O O . ASN A 1 98 ? 0.430 7.746 2.128 1.00 76.06 98 ASN A O 1
ATOM 802 N N . TYR A 1 99 ? 2.667 7.959 2.051 1.00 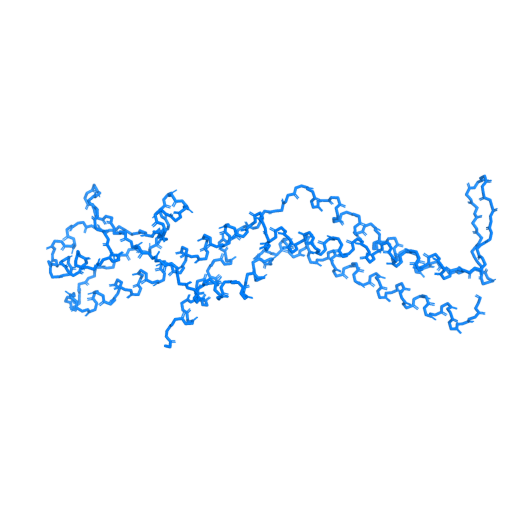82.44 99 TYR A N 1
ATOM 803 C CA . TYR A 1 99 ? 2.923 7.091 3.198 1.00 82.44 99 TYR A CA 1
ATOM 804 C C . TYR A 1 99 ? 2.155 7.496 4.473 1.00 82.44 99 TYR A C 1
ATOM 806 O O . TYR A 1 99 ? 1.585 6.607 5.106 1.00 82.44 99 TYR A O 1
ATOM 814 N N . PRO A 1 100 ? 2.020 8.791 4.835 1.00 84.31 100 PRO A N 1
ATOM 815 C CA . PRO A 1 100 ? 1.192 9.185 5.977 1.00 84.31 100 PRO A CA 1
ATOM 816 C C . PRO A 1 100 ? -0.276 8.768 5.827 1.00 84.31 100 PRO A C 1
ATOM 818 O O . PRO A 1 100 ? -0.880 8.290 6.786 1.00 84.31 100 PRO A O 1
ATOM 821 N N . LYS A 1 101 ? -0.836 8.887 4.615 1.00 83.44 101 LYS A N 1
ATOM 822 C CA . LYS A 1 101 ? -2.208 8.455 4.310 1.00 83.44 101 LYS A CA 1
ATOM 823 C C . LYS A 1 101 ? -2.332 6.934 4.361 1.00 83.44 101 LYS A C 1
ATOM 825 O O . LYS A 1 101 ? -3.254 6.432 4.989 1.00 83.44 101 LYS A O 1
ATOM 830 N N . VAL A 1 102 ? -1.381 6.207 3.769 1.00 86.31 102 VAL A N 1
ATOM 831 C CA . VAL A 1 102 ? -1.317 4.737 3.826 1.00 86.31 102 VAL A CA 1
ATOM 832 C C . VAL A 1 102 ? -1.278 4.259 5.278 1.00 86.31 102 VAL A C 1
ATOM 834 O O . VAL A 1 102 ? -2.094 3.423 5.666 1.00 86.31 102 VAL A O 1
ATOM 837 N N . LYS A 1 103 ? -0.385 4.831 6.100 1.00 88.44 103 LYS A N 1
ATOM 838 C CA . LYS A 1 103 ? -0.286 4.510 7.527 1.00 88.44 103 LYS A CA 1
ATOM 839 C C . LYS A 1 103 ? -1.593 4.812 8.250 1.00 88.44 103 LYS A C 1
ATOM 841 O O . LYS A 1 103 ? -2.069 3.954 8.986 1.00 88.44 103 LYS A O 1
ATOM 846 N N . ALA A 1 104 ? -2.189 5.981 8.023 1.00 87.94 104 ALA A N 1
ATOM 847 C CA . ALA A 1 104 ? -3.450 6.339 8.656 1.00 87.94 104 ALA A CA 1
ATOM 848 C C . ALA A 1 104 ? -4.567 5.353 8.294 1.00 87.94 104 ALA A C 1
ATOM 850 O O . ALA A 1 104 ? -5.159 4.751 9.187 1.00 87.94 104 ALA A O 1
ATOM 851 N N . THR A 1 105 ? -4.815 5.119 7.002 1.00 88.81 105 THR A N 1
ATOM 852 C CA . THR A 1 105 ? -5.853 4.188 6.533 1.00 88.81 105 THR A CA 1
ATOM 853 C C . THR A 1 105 ? -5.645 2.783 7.098 1.00 88.81 105 THR A C 1
ATOM 855 O O . THR A 1 105 ? -6.598 2.170 7.580 1.00 88.81 105 THR A O 1
ATOM 858 N N . TYR A 1 106 ? -4.405 2.290 7.094 1.00 91.69 106 TYR A N 1
ATOM 859 C CA . TYR A 1 106 ? -4.056 0.992 7.663 1.00 91.69 106 TYR A CA 1
ATOM 860 C C . TYR A 1 106 ? -4.336 0.914 9.168 1.00 91.69 106 TYR A C 1
ATOM 862 O O . TYR A 1 106 ? -5.070 0.033 9.615 1.00 91.69 106 TYR A O 1
ATOM 870 N N . MET A 1 107 ? -3.796 1.852 9.948 1.00 92.25 107 MET A N 1
ATOM 871 C CA . MET A 1 107 ? -3.896 1.820 11.409 1.00 92.25 107 MET A CA 1
ATOM 872 C C . MET A 1 107 ? -5.328 2.024 11.899 1.00 92.25 107 MET A C 1
ATOM 874 O O . MET A 1 107 ? -5.741 1.420 12.884 1.00 92.25 107 MET A O 1
ATOM 878 N N . PHE A 1 108 ? -6.121 2.818 11.185 1.00 91.44 108 PHE A N 1
ATOM 879 C CA . PHE A 1 108 ? -7.544 2.955 11.458 1.00 91.44 108 PHE A CA 1
ATOM 880 C C . PHE A 1 108 ? -8.325 1.658 11.209 1.00 91.44 108 PHE A C 1
ATOM 882 O O . PHE A 1 108 ? -9.162 1.280 12.028 1.00 91.44 108 PHE A O 1
ATOM 889 N N . ARG A 1 109 ? -8.028 0.936 10.118 1.00 91.69 109 ARG A N 1
ATOM 890 C CA . ARG A 1 109 ? -8.638 -0.378 9.858 1.00 91.69 109 ARG A CA 1
ATOM 891 C C . ARG A 1 109 ? -8.224 -1.411 10.898 1.00 91.69 109 ARG A C 1
ATOM 893 O O . ARG A 1 109 ? -9.080 -2.142 11.389 1.00 91.69 109 ARG A O 1
ATOM 900 N N . LEU A 1 110 ? -6.952 -1.419 11.284 1.00 93.25 110 LEU A N 1
ATOM 901 C CA . LEU A 1 110 ? -6.451 -2.284 12.346 1.00 93.25 110 LEU A CA 1
ATOM 902 C C . LEU A 1 110 ? -7.133 -1.974 13.689 1.00 93.25 110 LEU A C 1
ATOM 904 O O . LEU A 1 110 ? -7.618 -2.883 14.360 1.00 93.25 110 LEU A O 1
ATOM 908 N N . SER A 1 111 ? -7.262 -0.689 14.034 1.00 92.94 111 SER A N 1
ATOM 909 C CA . SER A 1 111 ? -7.982 -0.223 15.224 1.00 92.94 111 SER A CA 1
ATOM 910 C C . SER A 1 111 ? -9.445 -0.679 15.223 1.00 92.94 111 SER A C 1
ATOM 912 O O . SER A 1 111 ? -9.912 -1.204 16.229 1.00 92.94 111 SER 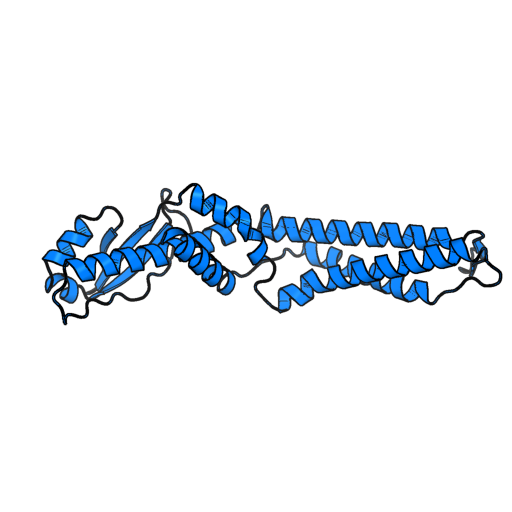A O 1
ATOM 914 N N . ALA A 1 112 ? -10.152 -0.582 14.092 1.00 92.00 112 ALA A N 1
ATOM 915 C CA . ALA A 1 112 ? -11.538 -1.044 13.967 1.00 92.00 112 ALA A CA 1
ATOM 916 C C . ALA A 1 112 ? -11.694 -2.561 14.175 1.00 92.00 112 ALA A C 1
ATOM 918 O O . ALA A 1 112 ? -12.632 -2.992 14.847 1.00 92.00 112 ALA A O 1
ATOM 919 N N . ILE A 1 113 ? -10.770 -3.368 13.644 1.00 92.38 113 ILE A N 1
ATOM 920 C CA . ILE A 1 113 ? -10.772 -4.829 13.830 1.00 92.38 113 ILE A CA 1
ATOM 921 C C . ILE A 1 113 ? -10.537 -5.179 15.303 1.00 92.38 113 ILE A C 1
ATOM 923 O O . ILE A 1 113 ? -11.267 -5.990 15.874 1.00 92.38 113 ILE A O 1
ATOM 927 N N . HIS A 1 114 ? -9.562 -4.527 15.942 1.00 92.69 114 HIS A N 1
ATOM 928 C CA . HIS A 1 114 ? -9.305 -4.700 17.369 1.00 92.69 114 HIS A CA 1
ATOM 929 C C . HIS A 1 114 ? -10.485 -4.250 18.235 1.00 92.69 114 HIS A C 1
ATOM 931 O O . HIS A 1 114 ? -10.860 -4.971 19.156 1.00 92.69 114 HIS A O 1
ATOM 937 N N . ALA A 1 115 ? -11.098 -3.108 17.917 1.00 92.75 115 ALA A N 1
ATOM 938 C CA . ALA A 1 115 ? -12.278 -2.605 18.609 1.00 92.75 115 ALA A CA 1
ATOM 939 C C . ALA A 1 115 ? -13.425 -3.615 18.543 1.00 92.75 115 ALA A C 1
ATOM 941 O O . ALA A 1 115 ? -14.021 -3.937 19.565 1.00 92.75 115 ALA A O 1
ATOM 942 N N . PHE A 1 116 ? -13.695 -4.165 17.356 1.00 91.44 116 PHE A N 1
ATOM 943 C CA . PHE A 1 116 ? -14.743 -5.163 17.162 1.00 91.44 116 PHE A CA 1
ATOM 944 C C . PHE A 1 116 ? -14.464 -6.458 17.936 1.00 91.44 116 PHE A C 1
ATOM 946 O O . PHE A 1 116 ? -15.367 -7.011 18.563 1.00 91.44 116 PHE A O 1
ATOM 953 N N . ALA A 1 117 ? -13.217 -6.933 17.932 1.00 90.50 117 ALA A N 1
ATOM 954 C CA . ALA A 1 117 ? -12.823 -8.126 18.674 1.00 90.50 117 ALA A CA 1
ATOM 955 C C . ALA A 1 117 ? -12.949 -7.939 20.195 1.00 90.50 117 ALA A C 1
ATOM 957 O O . ALA A 1 117 ? -13.563 -8.773 20.863 1.00 90.50 117 ALA A O 1
ATOM 958 N N . ASP A 1 118 ? -12.412 -6.840 20.733 1.00 91.62 118 ASP A N 1
ATOM 959 C CA . ASP A 1 118 ? -12.459 -6.539 22.167 1.00 91.62 118 ASP A CA 1
ATOM 960 C C . ASP A 1 118 ? -13.906 -6.268 22.624 1.00 91.62 118 ASP A C 1
ATOM 962 O O . ASP A 1 118 ? -14.313 -6.725 23.691 1.00 91.62 118 ASP A O 1
ATOM 966 N N . TRP A 1 119 ? -14.719 -5.610 21.790 1.00 90.31 119 TRP A N 1
ATOM 967 C CA . TRP A 1 119 ? -16.145 -5.385 22.042 1.00 90.31 119 TRP A CA 1
ATOM 968 C C . TRP A 1 119 ? -16.934 -6.694 22.117 1.00 90.31 119 TRP A C 1
ATOM 970 O O . TRP A 1 119 ? -17.660 -6.932 23.081 1.00 90.31 119 TRP A O 1
ATOM 980 N N . ASN A 1 120 ? -16.760 -7.584 21.136 1.00 88.75 120 ASN A N 1
ATOM 981 C CA . ASN A 1 120 ? -17.449 -8.875 21.126 1.00 88.75 120 ASN A CA 1
ATOM 982 C C . ASN A 1 120 ? -17.017 -9.776 22.282 1.00 88.75 120 ASN A C 1
ATOM 984 O O . ASN A 1 120 ? -17.831 -10.547 22.786 1.00 88.75 120 ASN A O 1
ATOM 988 N N . LYS A 1 121 ? -15.760 -9.666 22.726 1.00 89.94 121 LYS A N 1
ATOM 989 C CA . LYS A 1 121 ? -15.291 -10.347 23.932 1.00 89.94 121 LYS A CA 1
ATOM 990 C C . LYS A 1 121 ? -16.043 -9.851 25.170 1.00 89.94 121 LYS A C 1
ATOM 992 O O . LYS A 1 121 ? -16.574 -10.670 25.912 1.00 89.94 121 LYS A O 1
ATOM 997 N N . LEU A 1 122 ? -16.154 -8.532 25.348 1.00 90.06 122 LEU A N 1
ATOM 998 C CA . LEU A 1 122 ? -16.912 -7.954 26.462 1.00 90.06 122 LEU A CA 1
ATOM 999 C C . LEU A 1 122 ? -18.387 -8.375 26.426 1.00 90.06 122 LEU A C 1
ATOM 1001 O O . LEU A 1 122 ? -18.935 -8.715 27.472 1.00 90.06 122 LEU A O 1
ATOM 1005 N N . ILE A 1 123 ? -19.004 -8.407 25.236 1.00 88.69 123 ILE A N 1
ATOM 1006 C CA . ILE A 1 123 ? -20.378 -8.901 25.065 1.00 88.69 123 ILE A CA 1
ATOM 1007 C C . ILE A 1 123 ? -20.478 -10.356 25.521 1.00 88.69 123 ILE A C 1
ATOM 1009 O O . ILE A 1 123 ? -21.332 -10.683 26.337 1.00 88.69 123 ILE A O 1
ATOM 1013 N N . ALA A 1 124 ? -19.608 -11.232 25.018 1.00 87.25 124 ALA A N 1
ATOM 1014 C CA . ALA A 1 124 ? -19.661 -12.656 25.334 1.00 87.25 124 ALA A CA 1
ATOM 1015 C C . ALA A 1 124 ? -19.493 -12.947 26.837 1.00 87.25 124 ALA A C 1
ATOM 1017 O O . ALA A 1 124 ? -20.039 -13.931 27.329 1.00 87.25 124 ALA A O 1
ATOM 1018 N N . GLU A 1 125 ? -18.741 -12.104 27.547 1.00 89.00 125 GLU A N 1
ATOM 1019 C CA . GLU A 1 125 ? -18.458 -12.254 28.976 1.00 89.00 125 GLU A CA 1
ATOM 1020 C C . GLU A 1 125 ? -19.546 -11.659 29.885 1.00 89.00 125 GLU A C 1
ATOM 1022 O O . GLU A 1 125 ? -19.800 -12.211 30.953 1.00 89.00 125 GLU A O 1
ATOM 1027 N N . HIS A 1 126 ? -20.186 -10.552 29.488 1.00 86.56 126 HIS A N 1
ATOM 1028 C CA . HIS A 1 126 ? -21.012 -9.743 30.400 1.00 86.56 126 HIS A CA 1
ATOM 1029 C C . HIS A 1 126 ? -22.470 -9.569 29.968 1.00 86.56 126 HIS A C 1
ATOM 1031 O O . HIS A 1 126 ? -23.239 -8.955 30.706 1.00 86.56 126 HIS A O 1
ATOM 1037 N N . VAL A 1 127 ? -22.860 -10.078 28.797 1.00 85.00 127 VAL A N 1
ATOM 1038 C CA . VAL A 1 127 ? -24.220 -9.937 28.263 1.00 85.00 127 VAL A CA 1
ATOM 1039 C C . VAL A 1 127 ? -24.947 -11.272 28.303 1.00 85.00 127 VAL A C 1
ATOM 1041 O O . VAL A 1 127 ? -24.423 -12.307 27.886 1.00 85.00 127 VAL A O 1
ATOM 1044 N N . ASN A 1 128 ? -26.194 -11.247 28.770 1.00 76.88 128 ASN A N 1
ATOM 1045 C CA . ASN A 1 128 ? -27.036 -12.435 28.809 1.00 76.88 128 ASN A CA 1
ATOM 1046 C C . ASN A 1 128 ? -27.302 -12.989 27.399 1.00 76.88 128 ASN A C 1
ATOM 1048 O O . ASN A 1 128 ? -27.596 -12.253 26.451 1.00 76.88 128 ASN A O 1
ATOM 1052 N N . LYS A 1 129 ? -27.254 -14.321 27.259 1.00 72.94 129 LYS A N 1
ATOM 1053 C CA . LYS A 1 129 ? -27.591 -15.003 26.000 1.00 72.94 129 LYS A CA 1
ATOM 1054 C C . LYS A 1 129 ? -29.003 -14.600 25.556 1.00 72.94 129 LYS A C 1
ATOM 1056 O O . LYS A 1 129 ? -29.968 -14.871 26.261 1.00 72.94 129 LYS A O 1
ATOM 1061 N N . GLY A 1 130 ? -29.113 -13.985 24.377 1.00 64.75 130 GLY A N 1
ATOM 1062 C CA . GLY A 1 130 ? -30.383 -13.539 23.787 1.00 64.75 130 GLY A CA 1
ATOM 1063 C C . GLY A 1 130 ? -30.564 -12.020 23.714 1.00 64.75 130 GLY A C 1
ATOM 1064 O O . GLY A 1 130 ? -31.465 -11.564 23.013 1.00 64.75 130 GLY A O 1
ATOM 1065 N N . VAL A 1 131 ? -29.697 -11.227 24.355 1.00 69.06 131 VAL A N 1
ATOM 1066 C CA . VAL A 1 131 ? -29.749 -9.759 24.279 1.00 69.06 131 VAL A CA 1
ATOM 1067 C C . VAL A 1 131 ? -28.854 -9.249 23.147 1.00 69.06 131 VAL A C 1
ATOM 1069 O O . VAL A 1 131 ? -27.644 -9.468 23.129 1.00 69.06 131 VAL A O 1
ATOM 1072 N N . ASN A 1 132 ? -29.447 -8.548 22.176 1.00 69.81 132 ASN A N 1
ATOM 1073 C CA . ASN A 1 132 ? -28.711 -7.967 21.053 1.00 69.81 132 ASN A CA 1
ATOM 1074 C C . ASN A 1 132 ? -28.196 -6.553 21.382 1.00 69.81 132 ASN A C 1
ATOM 1076 O O . ASN A 1 132 ? -28.851 -5.539 21.094 1.00 69.81 132 ASN A O 1
ATOM 1080 N N . ILE A 1 133 ? -26.980 -6.502 21.933 1.00 69.19 133 ILE A N 1
ATOM 1081 C CA . ILE A 1 133 ? -26.197 -5.270 22.150 1.00 69.19 133 ILE A CA 1
ATOM 1082 C C . ILE A 1 133 ? -25.221 -5.021 20.987 1.00 69.19 133 ILE A C 1
ATOM 1084 O O . ILE A 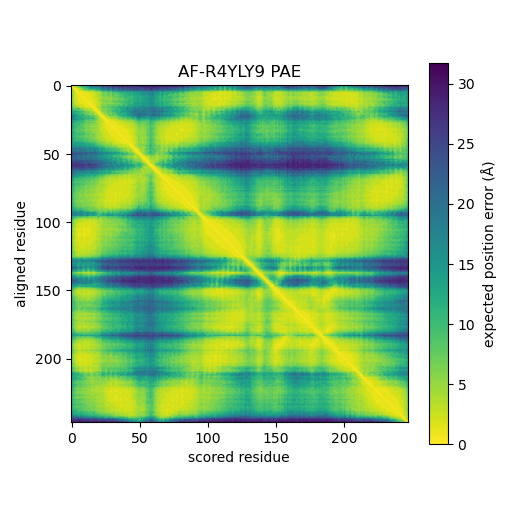1 133 ? -24.145 -4.454 21.157 1.00 69.19 133 ILE A O 1
ATOM 1088 N N . GLY A 1 134 ? -25.572 -5.456 19.773 1.00 62.38 134 GLY A N 1
ATOM 1089 C CA . GLY A 1 134 ? -24.762 -5.193 18.589 1.00 62.38 134 GLY A CA 1
ATOM 1090 C C . GLY A 1 134 ? -24.523 -3.692 18.413 1.00 62.38 134 GLY A C 1
ATOM 1091 O O . GLY A 1 134 ? -25.464 -2.934 18.171 1.00 62.38 134 GLY A O 1
ATOM 1092 N N . GLY A 1 135 ? -23.263 -3.275 18.550 1.00 60.53 135 GLY A N 1
ATOM 1093 C CA . GLY A 1 135 ? -22.792 -1.981 18.075 1.00 60.53 135 GLY A CA 1
ATOM 1094 C C . GLY A 1 135 ? -22.617 -2.042 16.559 1.00 60.53 135 GLY A C 1
ATOM 1095 O O . GLY A 1 135 ? -22.273 -3.093 16.013 1.00 60.53 135 GLY A O 1
ATOM 1096 N N . GLY A 1 136 ? -22.860 -0.930 15.863 1.00 64.19 136 GLY A N 1
ATOM 1097 C CA . GLY A 1 136 ? -22.504 -0.825 14.446 1.00 64.19 136 GLY A CA 1
ATOM 1098 C C . GLY A 1 136 ? -20.995 -1.003 14.233 1.00 64.19 136 GLY A C 1
ATOM 1099 O O . GLY A 1 136 ? -20.214 -1.000 15.189 1.00 64.19 136 GLY A O 1
ATOM 1100 N N . SER A 1 137 ? -20.559 -1.139 12.978 1.00 80.00 137 SER A N 1
ATOM 1101 C CA . SER A 1 137 ? -19.128 -1.196 12.654 1.00 80.00 137 SER A CA 1
ATOM 1102 C C . SER A 1 137 ? -18.383 0.021 13.211 1.00 80.00 137 SER A C 1
ATOM 1104 O O . SER A 1 137 ? -18.828 1.151 13.034 1.00 80.00 137 SER A O 1
ATOM 1106 N N . PHE A 1 138 ? -17.233 -0.205 13.853 1.00 86.81 138 PHE A N 1
ATOM 1107 C CA . PHE A 1 138 ? -16.369 0.881 14.310 1.00 86.81 138 PHE A CA 1
ATOM 1108 C C . PHE A 1 138 ? -15.787 1.625 13.102 1.00 86.81 138 PHE A C 1
ATOM 1110 O O . PHE A 1 138 ? -15.111 1.032 12.258 1.00 86.81 138 PHE A O 1
ATOM 1117 N N . THR A 1 139 ? -16.049 2.925 13.019 1.00 85.12 139 THR A N 1
ATOM 1118 C CA . THR A 1 139 ? -15.595 3.799 11.932 1.00 85.12 139 THR A CA 1
ATOM 1119 C C . THR A 1 139 ? -14.666 4.888 12.444 1.00 85.12 139 THR A C 1
ATOM 1121 O O . THR A 1 139 ? -14.665 5.227 13.627 1.00 85.12 139 THR A O 1
ATOM 1124 N N . ASN A 1 140 ? -13.870 5.467 11.550 1.00 78.06 140 ASN A N 1
ATOM 1125 C CA . ASN A 1 140 ? -12.969 6.559 11.906 1.00 78.06 140 ASN A CA 1
ATOM 1126 C C . ASN A 1 140 ? -13.778 7.784 12.333 1.00 78.06 140 ASN A C 1
ATOM 1128 O O . ASN A 1 140 ? -14.728 8.168 11.650 1.00 78.06 140 ASN A O 1
ATOM 1132 N N . GLY A 1 141 ? -13.378 8.415 13.437 1.00 62.38 141 GLY A N 1
ATOM 1133 C CA . GLY A 1 141 ? -13.891 9.737 13.787 1.00 62.38 141 GLY A CA 1
ATOM 1134 C C . GLY A 1 141 ? -13.450 10.791 12.763 1.00 62.38 141 GLY A C 1
ATOM 1135 O O . GLY A 1 141 ? -12.486 10.597 12.023 1.00 62.38 141 GLY A O 1
ATOM 1136 N N . THR A 1 142 ? -14.124 11.939 12.748 1.00 53.78 142 THR A N 1
ATOM 1137 C CA . THR A 1 142 ? -13.878 13.056 11.814 1.00 53.78 142 THR A CA 1
ATOM 1138 C C . THR A 1 142 ? -12.458 13.644 11.867 1.00 53.78 142 THR A C 1
ATOM 1140 O O . THR A 1 142 ? -12.046 14.312 10.923 1.00 53.78 142 THR A O 1
ATOM 1143 N N . ASN A 1 143 ? -11.668 13.345 12.905 1.00 53.62 143 ASN A N 1
ATOM 1144 C CA . ASN A 1 143 ? -10.262 13.740 13.007 1.00 53.62 143 ASN A CA 1
ATOM 1145 C C . ASN A 1 143 ? -9.336 12.595 12.559 1.00 53.62 143 ASN A C 1
ATOM 1147 O O . ASN A 1 143 ? -9.092 11.649 13.304 1.00 53.62 143 ASN A O 1
ATOM 1151 N N . GLN A 1 144 ? -8.803 12.706 11.338 1.00 57.31 144 GLN A N 1
ATOM 1152 C CA . GLN A 1 144 ? -7.994 11.688 10.642 1.00 57.31 144 GLN A CA 1
ATOM 1153 C C . GLN A 1 144 ? -6.552 11.510 11.170 1.00 57.31 144 GLN A C 1
ATOM 1155 O O . GLN A 1 144 ? -5.736 10.853 10.525 1.00 57.31 144 GLN A O 1
ATOM 1160 N N . SER A 1 145 ? -6.203 12.082 12.322 1.00 57.75 145 SER A N 1
ATOM 1161 C CA . SER A 1 145 ? -4.856 12.006 12.897 1.00 57.75 145 SER A CA 1
ATOM 1162 C C . SER A 1 145 ? -4.839 11.228 14.212 1.00 57.75 145 SER A C 1
ATOM 1164 O O . SER A 1 145 ? -5.845 11.140 14.920 1.00 57.75 145 SER A O 1
ATOM 1166 N N . SER A 1 146 ? -3.677 10.658 14.552 1.00 62.66 146 SER A N 1
ATOM 1167 C CA . SER A 1 146 ? -3.456 10.008 15.843 1.00 62.66 146 SER A CA 1
ATOM 1168 C C . SER A 1 146 ? -3.548 11.047 16.965 1.00 62.66 146 SER A C 1
ATOM 1170 O O . SER A 1 146 ? -2.555 11.678 17.336 1.00 62.66 146 SER A O 1
ATOM 1172 N N . ALA A 1 147 ? -4.744 11.282 17.494 1.00 59.34 147 ALA A N 1
ATOM 1173 C CA . ALA A 1 147 ? -4.938 12.239 18.572 1.00 59.34 147 ALA A CA 1
ATOM 1174 C C . ALA A 1 147 ? -4.267 11.696 19.846 1.00 59.34 147 ALA A C 1
ATOM 1176 O O . ALA A 1 147 ? -4.771 10.753 20.460 1.00 59.34 147 ALA A O 1
ATOM 1177 N N . ASN A 1 148 ? -3.144 12.307 20.236 1.00 68.69 148 ASN A N 1
ATOM 1178 C CA . ASN A 1 148 ? -2.305 11.938 21.385 1.00 68.69 148 ASN A CA 1
ATOM 1179 C C . ASN A 1 148 ? -1.639 10.552 21.267 1.00 68.69 148 ASN A C 1
ATOM 1181 O O . ASN A 1 148 ? -1.502 9.857 22.267 1.00 68.69 148 ASN A O 1
ATOM 1185 N N . GLY A 1 149 ? -1.259 10.133 20.053 1.00 79.25 149 GLY A N 1
ATOM 1186 C CA . GLY A 1 149 ? -0.582 8.845 19.824 1.00 79.25 149 GLY A CA 1
ATOM 1187 C C . GLY A 1 149 ? -1.512 7.630 19.727 1.00 79.25 149 GLY A C 1
ATOM 1188 O O . GLY A 1 149 ? -1.031 6.503 19.693 1.00 79.25 149 GLY A O 1
ATOM 1189 N N . TYR A 1 150 ? -2.831 7.850 19.650 1.00 86.62 150 TYR A N 1
ATOM 1190 C CA . TYR A 1 150 ? -3.828 6.786 19.502 1.00 86.62 150 TYR A CA 1
ATOM 1191 C C . TYR A 1 150 ? -4.622 6.910 18.199 1.00 86.62 150 TYR A C 1
ATOM 1193 O O . TYR A 1 150 ? -5.055 8.001 17.822 1.00 86.62 150 TYR A O 1
ATOM 1201 N N . TRP A 1 151 ? -4.892 5.769 17.570 1.00 90.25 151 TRP A N 1
ATOM 1202 C CA . TRP A 1 151 ? -5.793 5.589 16.435 1.00 90.25 151 TRP A CA 1
ATOM 1203 C C . TRP A 1 151 ? -7.210 5.345 16.945 1.00 90.25 151 TRP A C 1
ATOM 1205 O O . TRP A 1 151 ? -7.528 4.263 17.449 1.00 90.25 151 TRP A O 1
ATOM 1215 N N . LYS A 1 152 ? -8.050 6.378 16.854 1.00 90.50 152 LYS A N 1
ATOM 1216 C CA . LYS A 1 152 ? -9.379 6.398 17.472 1.00 90.50 152 LYS A CA 1
ATOM 1217 C C . LYS A 1 152 ? -10.463 6.003 16.478 1.00 90.50 152 LYS A C 1
ATOM 1219 O O . LYS A 1 152 ? -10.625 6.656 15.448 1.00 90.50 152 LYS A O 1
ATOM 1224 N N . VAL A 1 153 ? -11.237 4.985 16.825 1.00 91.19 153 VAL A N 1
ATOM 1225 C CA . VAL A 1 153 ? -12.426 4.557 16.072 1.00 91.19 153 VAL A CA 1
ATOM 1226 C C . VAL A 1 153 ? -13.646 4.616 16.973 1.00 91.19 153 VAL A C 1
ATOM 1228 O O . VAL A 1 153 ? -13.519 4.578 18.196 1.00 91.19 153 VAL A O 1
ATOM 1231 N N . ARG A 1 154 ? -14.826 4.767 16.380 1.00 90.75 154 ARG A N 1
ATOM 1232 C CA . ARG A 1 154 ? -16.060 5.030 17.112 1.00 90.75 154 ARG A CA 1
ATOM 1233 C C . ARG A 1 154 ? -17.220 4.223 16.573 1.00 90.75 154 ARG A C 1
ATOM 1235 O O . ARG A 1 154 ? -17.289 3.958 15.376 1.00 90.75 154 ARG A O 1
ATOM 1242 N N . THR A 1 155 ? -18.136 3.881 17.460 1.00 91.06 155 THR A N 1
ATOM 1243 C CA . THR A 1 155 ? -19.468 3.384 17.118 1.00 91.06 155 THR A CA 1
ATOM 1244 C C . THR A 1 155 ? -20.488 4.034 18.046 1.00 91.06 155 THR A C 1
ATOM 1246 O O . THR A 1 155 ? -20.117 4.652 19.044 1.00 91.06 155 THR A O 1
ATOM 1249 N N . SER A 1 156 ? -21.770 3.916 17.729 1.00 89.06 156 SER A N 1
ATOM 1250 C CA . SER A 1 156 ? -22.841 4.469 18.553 1.00 89.06 156 SER A CA 1
ATOM 1251 C C . SER A 1 156 ? -23.882 3.401 18.841 1.00 89.06 156 SER A C 1
ATOM 1253 O O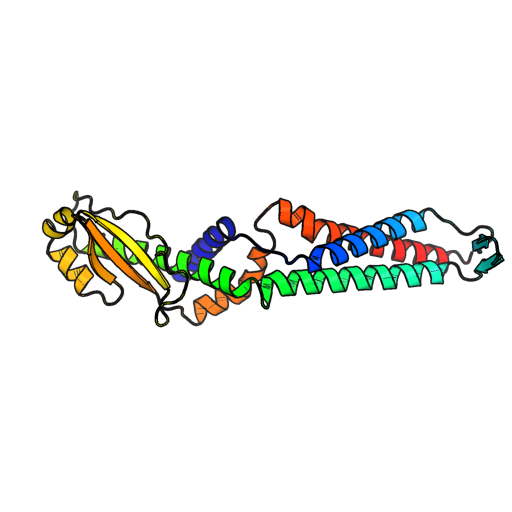 . SER A 1 156 ? -24.232 2.603 17.970 1.00 89.06 156 SER A O 1
ATOM 1255 N N . ILE A 1 157 ? -24.394 3.403 20.067 1.00 88.56 157 ILE A N 1
ATOM 1256 C CA . ILE A 1 157 ? -25.478 2.525 20.506 1.00 88.56 157 ILE A CA 1
ATOM 1257 C C . ILE A 1 157 ? -26.512 3.331 21.288 1.00 88.56 157 ILE A C 1
ATOM 1259 O O . ILE A 1 157 ? -26.168 4.329 21.908 1.00 88.56 157 ILE A O 1
ATOM 1263 N N . TYR A 1 158 ? -27.775 2.913 21.283 1.00 87.19 158 TYR A N 1
ATOM 1264 C CA . TYR A 1 158 ? -28.804 3.539 22.116 1.00 87.19 158 TYR A CA 1
ATOM 1265 C C . TYR A 1 158 ? -28.443 3.432 23.599 1.00 87.19 158 TYR A C 1
ATOM 1267 O O . TYR A 1 158 ? -28.178 2.331 24.085 1.00 87.19 158 TYR A O 1
ATOM 1275 N N . SER A 1 159 ? -28.490 4.551 24.325 1.00 86.38 159 SER A N 1
ATOM 1276 C CA . SER A 1 159 ? -28.118 4.599 25.748 1.00 86.38 159 SER A CA 1
ATOM 1277 C C . SER A 1 159 ? -28.943 3.631 26.596 1.00 86.38 159 SER A C 1
ATOM 1279 O O . SER A 1 159 ? -28.395 2.944 27.453 1.00 86.38 159 SER A O 1
ATOM 1281 N N . GLN A 1 160 ? -30.229 3.479 26.266 1.00 84.88 160 GLN A N 1
ATOM 1282 C CA . GLN A 1 160 ? -31.137 2.535 26.924 1.00 84.88 160 GLN A CA 1
ATOM 1283 C C . GLN A 1 160 ? -30.615 1.089 26.895 1.00 84.88 160 GLN A C 1
ATOM 1285 O O . GLN A 1 160 ? -30.765 0.371 27.876 1.00 84.88 160 GLN A O 1
ATOM 1290 N N . LYS A 1 161 ? -29.947 0.658 25.812 1.00 83.44 161 LYS A N 1
ATOM 1291 C CA . LYS A 1 161 ? -29.389 -0.705 25.720 1.00 83.44 161 LYS A CA 1
ATOM 1292 C C . LYS A 1 161 ? -28.220 -0.938 26.678 1.00 83.44 161 LYS A C 1
ATOM 1294 O O . LYS A 1 161 ? -28.000 -2.066 27.107 1.00 83.44 161 LYS A O 1
ATOM 1299 N N . LEU A 1 162 ? -27.449 0.106 26.984 1.00 83.81 162 LEU A N 1
ATOM 1300 C CA . LEU A 1 162 ? -26.375 0.029 27.978 1.00 83.81 162 LEU A CA 1
ATOM 1301 C C . LEU A 1 162 ? -26.938 0.070 29.401 1.00 83.81 162 LEU A C 1
ATOM 1303 O O . LEU A 1 162 ? -26.398 -0.576 30.292 1.00 83.81 162 LEU A O 1
ATOM 1307 N N . GLU A 1 163 ? -28.028 0.805 29.615 1.00 85.19 163 GLU A N 1
ATOM 1308 C CA . GLU A 1 163 ? -28.713 0.875 30.911 1.00 85.19 163 GLU A CA 1
ATOM 1309 C C . GLU A 1 163 ? -29.380 -0.450 31.292 1.00 85.19 163 GLU A C 1
ATOM 1311 O O . GLU A 1 163 ? -29.374 -0.814 32.465 1.00 85.19 163 GLU A O 1
ATOM 1316 N N . THR A 1 164 ? -29.892 -1.208 30.315 1.00 86.25 164 THR A N 1
ATOM 1317 C CA . THR A 1 164 ? -30.471 -2.539 30.558 1.00 86.25 164 THR A CA 1
ATOM 1318 C C . THR A 1 164 ? -29.443 -3.590 30.977 1.00 86.25 164 THR A C 1
ATOM 1320 O O . THR A 1 164 ? -29.825 -4.631 31.499 1.00 86.25 164 THR A O 1
ATOM 1323 N N . GLU A 1 165 ? -28.150 -3.339 30.756 1.00 86.38 165 GLU A N 1
ATOM 1324 C CA . GLU A 1 165 ? -27.065 -4.304 30.975 1.00 86.38 165 GLU A CA 1
ATOM 1325 C C . GLU A 1 165 ? -25.925 -3.646 31.781 1.00 86.38 165 GLU A C 1
ATOM 1327 O O . GLU A 1 165 ? -24.840 -3.367 31.257 1.00 86.38 165 GLU A O 1
ATOM 1332 N N . PRO A 1 166 ? -26.152 -3.366 33.082 1.00 86.12 166 PRO A N 1
ATOM 1333 C CA . PRO A 1 166 ? -25.251 -2.552 33.902 1.00 86.12 166 PRO A CA 1
ATOM 1334 C C . PRO A 1 166 ? -23.867 -3.185 34.082 1.00 86.12 166 PRO A C 1
ATOM 1336 O O . PRO A 1 166 ? -22.867 -2.472 34.109 1.00 86.12 166 PRO A O 1
ATOM 1339 N N . ASN A 1 167 ? -23.786 -4.518 34.136 1.00 88.81 167 ASN A N 1
ATOM 1340 C CA . ASN A 1 167 ? -22.509 -5.232 34.229 1.00 88.81 167 ASN A CA 1
ATOM 1341 C C . ASN A 1 167 ? -21.654 -5.032 32.972 1.00 88.81 167 ASN A C 1
ATOM 1343 O O . ASN A 1 167 ? -20.444 -4.844 33.071 1.00 88.81 167 ASN A O 1
ATOM 1347 N N . PHE A 1 168 ? -22.281 -5.018 31.794 1.00 88.88 168 PHE A N 1
ATOM 1348 C CA . PHE A 1 168 ? -21.596 -4.746 30.534 1.00 88.88 168 PHE A CA 1
ATOM 1349 C C . PHE A 1 168 ? -21.119 -3.292 30.463 1.00 88.88 168 PHE A C 1
ATOM 1351 O O . PHE A 1 168 ? -19.970 -3.042 30.102 1.00 88.88 168 PHE A O 1
ATOM 1358 N N . LYS A 1 169 ? -21.957 -2.334 30.884 1.00 90.06 169 LYS A N 1
ATOM 1359 C CA . LYS A 1 169 ? -21.568 -0.919 30.974 1.00 90.06 169 LYS A CA 1
ATOM 1360 C C . LYS A 1 169 ? -20.351 -0.719 31.885 1.00 90.06 169 LYS A C 1
ATOM 1362 O O . LYS A 1 169 ? -19.378 -0.103 31.457 1.00 90.06 169 LYS A O 1
ATOM 1367 N N . LEU A 1 170 ? -20.375 -1.292 33.091 1.00 91.25 170 LEU A N 1
ATOM 1368 C CA . LEU A 1 170 ? -19.253 -1.229 34.034 1.00 91.25 170 LEU A CA 1
ATOM 1369 C C . LEU A 1 170 ? -17.983 -1.868 33.457 1.00 91.25 170 LEU A C 1
ATOM 1371 O O . LEU A 1 170 ? -16.894 -1.322 33.617 1.00 91.25 170 LEU A O 1
ATOM 1375 N N . ALA A 1 171 ? -18.110 -2.992 32.745 1.00 90.69 171 ALA A N 1
ATOM 1376 C CA . ALA A 1 171 ? -16.975 -3.651 32.103 1.00 90.69 171 ALA A CA 1
ATOM 1377 C C . ALA A 1 171 ? -16.348 -2.796 30.987 1.00 90.69 171 ALA A C 1
ATOM 1379 O O . ALA A 1 171 ? -15.125 -2.782 30.837 1.00 90.69 171 ALA A O 1
ATOM 1380 N N . ILE A 1 172 ? -17.159 -2.052 30.225 1.00 91.44 172 ILE A N 1
ATOM 1381 C CA . ILE A 1 172 ? -16.651 -1.101 29.228 1.00 91.44 172 ILE A CA 1
ATOM 1382 C C . ILE A 1 172 ? -15.941 0.071 29.911 1.00 91.44 172 ILE A C 1
ATOM 1384 O O . ILE A 1 172 ? -14.837 0.421 29.506 1.00 91.44 172 ILE A O 1
ATOM 1388 N N . GLU A 1 173 ? -16.549 0.665 30.942 1.00 92.06 173 GLU A N 1
ATOM 1389 C CA . GLU A 1 173 ? -15.980 1.803 31.682 1.00 92.06 173 GLU A CA 1
ATOM 1390 C C . GLU A 1 173 ? -14.673 1.439 32.404 1.00 92.06 173 GLU A C 1
ATOM 1392 O O . GLU A 1 173 ? -13.772 2.270 32.510 1.00 92.06 173 GLU A O 1
ATOM 1397 N N . ALA A 1 174 ? -14.537 0.186 32.848 1.00 92.81 174 ALA A N 1
ATOM 1398 C CA . ALA A 1 174 ? -13.312 -0.338 33.444 1.00 92.81 174 ALA A CA 1
ATOM 1399 C C . ALA A 1 174 ? -12.205 -0.635 32.414 1.00 92.81 174 ALA A C 1
ATOM 1401 O O . ALA A 1 174 ? -11.034 -0.757 32.786 1.00 92.81 174 ALA A O 1
ATOM 1402 N N . ASN A 1 175 ? -12.536 -0.770 31.125 1.00 92.50 175 ASN A N 1
ATOM 1403 C CA . ASN A 1 175 ? -11.557 -1.082 30.092 1.00 92.50 175 ASN A CA 1
ATOM 1404 C C . ASN A 1 175 ? -10.868 0.204 29.592 1.00 92.50 175 ASN A C 1
ATOM 1406 O O . ASN A 1 175 ? -11.508 1.026 28.936 1.00 92.50 175 ASN A O 1
ATOM 1410 N N . PRO A 1 176 ? -9.544 0.365 29.785 1.00 91.44 176 PRO A N 1
ATOM 1411 C CA . PRO A 1 176 ? -8.839 1.607 29.452 1.00 91.44 176 PRO A CA 1
ATOM 1412 C C . PRO A 1 176 ? -8.820 1.931 27.951 1.00 91.44 176 PRO A C 1
ATOM 1414 O O . PRO A 1 176 ? -8.517 3.063 27.566 1.00 91.44 176 PRO A O 1
ATOM 1417 N N . LYS A 1 177 ? -9.116 0.949 27.091 1.00 92.38 177 LYS A N 1
ATOM 1418 C CA . LYS A 1 177 ? -9.180 1.153 25.643 1.00 92.38 177 LYS A CA 1
ATOM 1419 C C . LYS A 1 177 ? -10.503 1.751 25.189 1.00 92.38 177 LYS A C 1
ATOM 1421 O O . LYS A 1 177 ? -10.541 2.303 24.094 1.00 92.38 177 LYS A O 1
ATOM 1426 N N . PHE A 1 178 ? -11.565 1.644 25.984 1.00 92.69 178 PHE A N 1
ATOM 1427 C CA . PHE A 1 178 ? -12.871 2.183 25.636 1.00 92.69 178 PHE A CA 1
ATOM 1428 C C . PHE A 1 178 ? -13.149 3.488 26.381 1.00 92.69 178 PHE A C 1
ATOM 1430 O O . PHE A 1 178 ? -12.716 3.700 27.511 1.00 92.69 178 PHE A O 1
ATOM 1437 N N . LYS A 1 179 ? -13.885 4.389 25.732 1.00 91.12 179 LYS A N 1
ATOM 1438 C CA . LYS A 1 179 ? -14.461 5.578 26.360 1.00 91.12 179 LYS A CA 1
ATOM 1439 C C . LYS A 1 179 ? -15.906 5.720 25.931 1.00 91.12 179 LYS A C 1
ATOM 1441 O O . LYS A 1 179 ? -16.199 5.706 24.739 1.00 91.12 179 LYS A O 1
ATOM 1446 N N . LEU A 1 180 ? -16.786 5.891 26.909 1.00 90.56 180 LEU A N 1
ATOM 1447 C CA . LEU A 1 180 ? -18.196 6.168 26.682 1.00 90.56 180 LEU A CA 1
ATOM 1448 C C . LEU A 1 180 ? -18.432 7.675 26.720 1.00 90.56 180 LEU A C 1
ATOM 1450 O O . LEU A 1 180 ? -17.970 8.364 27.632 1.00 90.56 180 LEU A O 1
ATOM 1454 N N . LYS A 1 181 ? -19.156 8.188 25.729 1.00 89.31 181 LYS A N 1
ATOM 1455 C CA . LYS A 1 181 ? -19.585 9.585 25.664 1.00 89.31 181 LYS A CA 1
ATOM 1456 C C . LYS A 1 181 ? -21.086 9.650 25.399 1.00 89.31 181 LYS A C 1
ATOM 1458 O O . LYS A 1 181 ? -21.556 9.023 24.453 1.00 89.31 181 LYS A O 1
ATOM 1463 N N . PRO A 1 182 ? -21.863 10.387 26.202 1.00 87.50 182 PRO A N 1
ATOM 1464 C CA . PRO A 1 182 ? -23.273 10.598 25.904 1.00 87.50 182 PRO A CA 1
ATOM 1465 C C . PRO A 1 182 ? -23.427 11.454 24.637 1.00 87.50 182 PRO A C 1
ATOM 1467 O O . PRO A 1 182 ? -22.710 12.438 24.461 1.00 87.50 182 PRO A O 1
ATOM 1470 N N . TYR A 1 183 ? -24.362 11.080 23.763 1.00 82.50 183 TYR A N 1
ATOM 1471 C CA . TYR A 1 183 ? -24.671 11.781 22.516 1.00 82.50 183 TYR A CA 1
ATOM 1472 C C . TYR A 1 183 ? -26.158 11.622 22.165 1.00 82.50 183 TYR A C 1
ATOM 1474 O O . TYR A 1 183 ? -26.547 10.590 21.643 1.00 82.50 183 TYR A O 1
ATOM 1482 N N . GLU A 1 184 ? -26.996 12.616 22.472 1.00 81.12 184 GLU A N 1
ATOM 1483 C CA . GLU A 1 184 ? -28.407 12.718 22.029 1.00 81.12 184 GLU A CA 1
ATOM 1484 C C . GLU A 1 184 ? -29.204 11.391 21.991 1.00 81.12 184 GLU A C 1
ATOM 1486 O O . GLU A 1 184 ? -29.576 10.883 20.936 1.00 81.12 184 GLU A O 1
ATOM 1491 N N . GLY A 1 185 ? -29.459 10.784 23.158 1.00 83.94 185 GLY A N 1
ATOM 1492 C CA . GLY A 1 185 ? -30.194 9.506 23.262 1.00 83.94 185 GLY A CA 1
ATOM 1493 C C . GLY A 1 185 ? -29.387 8.260 22.855 1.00 83.94 185 GLY A C 1
ATOM 1494 O O . GLY A 1 185 ? -29.820 7.126 23.075 1.00 83.94 185 GLY A O 1
ATOM 1495 N N . MET A 1 186 ? -28.184 8.469 22.330 1.00 88.94 186 MET A N 1
ATOM 1496 C CA . MET A 1 186 ? -27.163 7.471 22.054 1.00 88.94 186 MET A CA 1
ATOM 1497 C C . MET A 1 186 ? -25.981 7.629 23.019 1.00 88.94 186 MET A C 1
ATOM 1499 O O . MET A 1 186 ? -25.790 8.640 23.703 1.00 88.94 186 MET A O 1
ATOM 1503 N N . CYS A 1 187 ? -25.147 6.605 23.039 1.00 88.81 187 CYS A N 1
ATOM 1504 C CA . CYS A 1 187 ? -23.837 6.601 23.643 1.00 88.81 187 CYS A CA 1
ATOM 1505 C C . CYS A 1 187 ? -22.815 6.326 22.537 1.00 88.81 187 CYS A C 1
ATOM 1507 O O . CYS A 1 187 ? -22.879 5.299 21.855 1.00 88.81 187 CYS A O 1
ATOM 1509 N N . GLU A 1 188 ? -21.903 7.271 22.326 1.00 90.06 188 GLU A N 1
ATOM 1510 C CA . GLU A 1 188 ? -20.738 7.104 21.468 1.00 90.06 188 GLU A CA 1
ATOM 1511 C C . GLU A 1 188 ? -19.676 6.312 22.238 1.00 90.06 188 GLU A C 1
ATOM 1513 O O . GLU A 1 188 ? -19.287 6.660 23.353 1.00 90.06 188 GLU A O 1
ATOM 1518 N N . ILE A 1 189 ? -19.218 5.228 21.627 1.00 90.94 189 ILE A N 1
ATOM 1519 C CA . ILE A 1 189 ? -18.202 4.333 22.159 1.00 90.94 189 ILE A CA 1
ATOM 1520 C C . ILE A 1 189 ? -16.938 4.586 21.349 1.00 90.94 189 ILE A C 1
ATOM 1522 O O . ILE A 1 189 ? -16.861 4.219 20.175 1.00 90.94 189 ILE A O 1
ATOM 1526 N N . GLU A 1 190 ? -15.943 5.220 21.960 1.00 91.94 190 GLU A N 1
ATOM 1527 C CA . GLU A 1 190 ? -14.622 5.402 21.365 1.00 91.94 190 GLU A CA 1
ATOM 1528 C C . GLU A 1 190 ? -13.703 4.247 21.773 1.00 91.94 190 GLU A C 1
ATOM 1530 O O . GLU A 1 190 ? -13.618 3.912 22.952 1.00 91.94 190 GLU A O 1
ATOM 1535 N N . TYR A 1 191 ? -12.967 3.684 20.817 1.00 92.19 191 TYR A N 1
ATOM 1536 C CA . TYR A 1 191 ? -11.879 2.741 21.064 1.00 92.19 191 TYR A CA 1
ATOM 1537 C C . TYR A 1 191 ? -10.531 3.390 20.743 1.00 92.19 191 TYR A C 1
ATOM 1539 O O . TYR A 1 191 ? -10.363 4.038 19.703 1.00 92.19 191 TYR A O 1
ATOM 1547 N N . LEU A 1 192 ? -9.572 3.223 21.649 1.00 91.81 192 LEU A N 1
ATOM 1548 C CA . LEU A 1 192 ? -8.231 3.786 21.583 1.00 91.81 192 LEU A CA 1
ATOM 1549 C C . LEU A 1 192 ? -7.220 2.680 21.283 1.00 91.81 192 LEU A C 1
ATOM 1551 O O . LEU A 1 192 ? -6.934 1.834 22.130 1.00 91.81 192 LEU A O 1
ATOM 1555 N N . TYR A 1 193 ? -6.642 2.720 20.085 1.00 91.81 193 TYR A N 1
ATOM 1556 C CA . TYR A 1 193 ? -5.585 1.799 19.681 1.00 91.81 193 TYR A CA 1
ATOM 1557 C C . TYR A 1 193 ? -4.230 2.498 19.628 1.00 91.81 193 TYR A C 1
ATOM 1559 O O . TYR A 1 193 ? -4.111 3.553 19.011 1.00 91.81 193 TYR A O 1
ATOM 1567 N N . GLN A 1 194 ? -3.206 1.904 20.232 1.00 91.56 194 GLN A N 1
ATOM 1568 C CA . GLN A 1 194 ? -1.822 2.354 20.100 1.00 91.56 194 GLN A CA 1
ATOM 1569 C C . GLN A 1 194 ? -1.079 1.388 19.180 1.00 91.56 194 GLN A C 1
ATOM 1571 O O . GLN A 1 194 ? -1.132 0.178 19.398 1.00 91.56 194 GLN A O 1
ATOM 1576 N N . ASP A 1 195 ? -0.410 1.909 18.151 1.00 89.12 195 ASP A N 1
ATOM 1577 C CA . ASP A 1 195 ? 0.351 1.069 17.233 1.00 89.12 195 ASP A CA 1
ATOM 1578 C C . ASP A 1 195 ? 1.581 0.470 17.918 1.00 89.12 195 ASP A C 1
ATOM 1580 O O . ASP A 1 195 ? 2.318 1.146 18.636 1.00 89.12 195 ASP A O 1
ATOM 1584 N N . SER A 1 196 ? 1.812 -0.818 17.676 1.00 90.88 196 SER A N 1
ATOM 1585 C CA . SER A 1 196 ? 3.005 -1.519 18.139 1.00 90.88 196 SER A CA 1
ATOM 1586 C C . SER A 1 196 ? 4.131 -1.455 17.101 1.00 90.88 196 SER A C 1
ATOM 1588 O O . SER A 1 196 ? 3.927 -1.116 15.929 1.00 90.88 196 SER A O 1
ATOM 1590 N N . SER A 1 197 ? 5.353 -1.797 17.514 1.00 90.31 197 SER A N 1
ATOM 1591 C CA . SER A 1 197 ? 6.489 -1.940 16.593 1.00 90.31 197 SER A CA 1
ATOM 1592 C C . SER A 1 197 ? 6.242 -3.019 15.531 1.00 90.31 197 SER A C 1
ATOM 1594 O O . SER A 1 197 ? 6.655 -2.857 14.382 1.00 90.31 197 SER A O 1
ATOM 1596 N N . GLU A 1 198 ? 5.526 -4.087 15.887 1.00 91.44 198 GLU A N 1
ATOM 1597 C CA . GLU A 1 198 ? 5.143 -5.173 14.981 1.00 91.44 198 GLU A CA 1
ATOM 1598 C C . GLU A 1 198 ? 4.202 -4.681 13.878 1.00 91.44 198 GLU A C 1
ATOM 1600 O O . GLU A 1 198 ? 4.445 -4.968 12.710 1.00 91.44 198 GLU A O 1
ATOM 1605 N N . ASP A 1 199 ? 3.188 -3.876 14.212 1.00 91.75 199 ASP A N 1
ATOM 1606 C CA . ASP A 1 199 ? 2.221 -3.358 13.227 1.00 91.75 199 ASP A CA 1
ATOM 1607 C C . ASP A 1 199 ? 2.905 -2.439 12.212 1.00 91.75 199 ASP A C 1
ATOM 1609 O O . ASP A 1 199 ? 2.644 -2.497 11.010 1.00 91.75 199 ASP A O 1
ATOM 1613 N N . ASN A 1 200 ? 3.829 -1.604 12.698 1.00 90.12 200 ASN A N 1
ATOM 1614 C CA . ASN A 1 200 ? 4.648 -0.747 11.847 1.00 90.12 200 ASN A CA 1
ATOM 1615 C C . ASN A 1 200 ? 5.588 -1.574 10.958 1.00 90.12 200 ASN A C 1
ATOM 1617 O O . ASN A 1 200 ? 5.746 -1.267 9.777 1.00 90.12 200 ASN A O 1
ATOM 1621 N N . THR A 1 201 ? 6.189 -2.637 11.498 1.00 92.00 201 THR A N 1
ATOM 1622 C CA . THR A 1 201 ? 7.051 -3.546 10.728 1.00 92.00 201 THR A CA 1
ATOM 1623 C C . THR A 1 201 ? 6.249 -4.269 9.649 1.00 92.00 201 THR A C 1
ATOM 1625 O O . THR A 1 201 ? 6.665 -4.303 8.491 1.00 92.00 201 THR A O 1
ATOM 1628 N N . TYR A 1 202 ? 5.059 -4.761 9.995 1.00 92.06 202 TYR A N 1
ATOM 1629 C CA . TYR A 1 202 ? 4.155 -5.425 9.065 1.00 92.06 202 TYR A CA 1
ATOM 1630 C C . TYR A 1 202 ? 3.749 -4.494 7.920 1.00 92.06 202 TYR A C 1
ATOM 1632 O O . TYR A 1 202 ? 3.866 -4.869 6.750 1.00 92.06 202 TYR A O 1
ATOM 1640 N N . LEU A 1 203 ? 3.337 -3.261 8.235 1.00 90.44 203 LEU A N 1
ATOM 1641 C CA . LEU A 1 203 ? 3.014 -2.262 7.220 1.00 90.44 203 LEU A CA 1
ATOM 1642 C C . LEU A 1 203 ? 4.223 -1.957 6.331 1.00 90.44 203 LEU A C 1
ATOM 1644 O O . LEU A 1 203 ? 4.076 -1.896 5.117 1.00 90.44 203 LEU A O 1
ATOM 1648 N N . ASN A 1 204 ? 5.421 -1.804 6.898 1.00 88.12 204 ASN A N 1
ATOM 1649 C CA . ASN A 1 204 ? 6.626 -1.498 6.126 1.00 88.12 204 ASN A CA 1
ATOM 1650 C C . ASN A 1 204 ? 7.002 -2.594 5.123 1.00 88.12 204 ASN A C 1
ATOM 1652 O O . ASN A 1 204 ? 7.439 -2.272 4.019 1.00 88.12 204 ASN A O 1
ATOM 1656 N N . ILE A 1 205 ? 6.802 -3.864 5.481 1.00 89.00 205 ILE A N 1
ATOM 1657 C CA . ILE A 1 205 ? 7.032 -5.003 4.580 1.00 89.00 205 ILE A CA 1
ATOM 1658 C C . ILE A 1 205 ? 6.007 -5.006 3.434 1.00 89.00 205 ILE A C 1
ATOM 1660 O O . ILE A 1 205 ? 6.358 -5.294 2.294 1.00 89.00 205 ILE A O 1
ATOM 1664 N N . HIS A 1 206 ? 4.751 -4.642 3.713 1.00 88.12 206 HIS A N 1
ATOM 1665 C CA . HIS A 1 206 ? 3.639 -4.784 2.762 1.00 88.12 206 HIS A CA 1
ATOM 1666 C C . HIS A 1 206 ? 3.165 -3.473 2.119 1.00 88.12 206 HIS A C 1
ATOM 1668 O O . HIS A 1 206 ? 2.214 -3.485 1.334 1.00 88.12 206 HIS A O 1
ATOM 1674 N N . ARG A 1 207 ? 3.803 -2.335 2.416 1.00 82.19 207 ARG A N 1
ATOM 1675 C CA . ARG A 1 207 ? 3.421 -1.004 1.899 1.00 82.19 207 ARG A CA 1
ATOM 1676 C C . ARG A 1 207 ? 3.411 -0.940 0.377 1.00 82.19 207 ARG A C 1
ATOM 1678 O O . ARG A 1 207 ? 2.634 -0.190 -0.208 1.00 82.19 207 ARG A O 1
ATOM 1685 N N . ASP A 1 208 ? 4.217 -1.779 -0.262 1.00 77.56 208 ASP A N 1
ATOM 1686 C CA . ASP A 1 208 ? 4.269 -1.883 -1.711 1.00 77.56 208 ASP A CA 1
ATOM 1687 C C . ASP A 1 208 ? 2.920 -2.315 -2.282 1.00 77.56 208 ASP A C 1
ATOM 1689 O O . ASP A 1 208 ? 2.581 -1.905 -3.375 1.00 77.56 208 ASP A O 1
ATOM 1693 N N . HIS A 1 209 ? 2.066 -3.025 -1.541 1.00 80.12 209 HIS A N 1
ATOM 1694 C CA . HIS A 1 209 ? 0.751 -3.441 -2.036 1.00 80.12 209 HIS A CA 1
ATOM 1695 C C . HIS A 1 209 ? -0.218 -2.281 -2.326 1.00 80.12 209 HIS A C 1
ATOM 1697 O O . HIS A 1 209 ? -1.230 -2.504 -2.996 1.00 80.12 209 HIS A O 1
ATOM 1703 N N . PHE A 1 210 ? 0.066 -1.065 -1.853 1.00 78.62 210 PHE A N 1
ATOM 1704 C CA . PHE A 1 210 ? -0.777 0.114 -2.073 1.00 78.62 210 PHE A CA 1
ATOM 1705 C C . PHE A 1 210 ? -0.552 0.789 -3.437 1.00 78.62 210 PHE A C 1
ATOM 1707 O O . PHE A 1 210 ? -1.354 1.630 -3.836 1.00 78.62 210 PHE A O 1
ATOM 1714 N N . TRP A 1 211 ? 0.485 0.391 -4.187 1.00 71.62 211 TRP A N 1
ATOM 1715 C CA . TRP A 1 211 ? 0.813 0.967 -5.500 1.00 71.62 211 TRP A CA 1
ATOM 1716 C C . TRP A 1 211 ? -0.143 0.583 -6.645 1.00 71.62 211 TRP A C 1
ATOM 1718 O O . TRP A 1 211 ? -0.140 1.242 -7.682 1.00 71.62 211 TRP A O 1
ATOM 1728 N N . LEU A 1 212 ? -0.954 -0.471 -6.468 1.00 71.50 212 LEU A N 1
ATOM 1729 C CA . LEU A 1 212 ? -1.839 -1.055 -7.492 1.00 71.50 212 LEU A CA 1
ATOM 1730 C C . LEU A 1 212 ? -3.233 -1.345 -6.945 1.00 71.50 212 LEU A C 1
ATOM 1732 O O . LEU A 1 212 ? -3.791 -2.425 -7.137 1.00 71.50 212 LEU A O 1
ATOM 1736 N N . THR A 1 213 ? -3.795 -0.391 -6.213 1.00 69.88 213 THR A N 1
ATOM 1737 C CA . THR A 1 213 ? -5.129 -0.552 -5.623 1.00 69.88 213 THR A CA 1
ATOM 1738 C C . THR A 1 213 ? -6.231 -0.425 -6.674 1.00 69.88 213 THR A C 1
ATOM 1740 O O . THR A 1 213 ? -7.252 -1.103 -6.565 1.00 69.88 213 THR A O 1
ATOM 1743 N N . LYS A 1 214 ? -6.012 0.364 -7.738 1.00 72.06 214 LYS A N 1
ATOM 1744 C CA . LYS A 1 214 ? -6.975 0.563 -8.835 1.00 72.06 214 LYS A CA 1
ATOM 1745 C C . LYS A 1 214 ? -6.441 0.095 -10.190 1.00 72.06 214 LYS A C 1
ATOM 1747 O O . LYS A 1 214 ? -5.266 0.250 -10.511 1.00 72.06 214 LYS A O 1
ATOM 1752 N N . ARG A 1 215 ? -7.345 -0.392 -11.050 1.00 74.06 215 ARG A N 1
ATO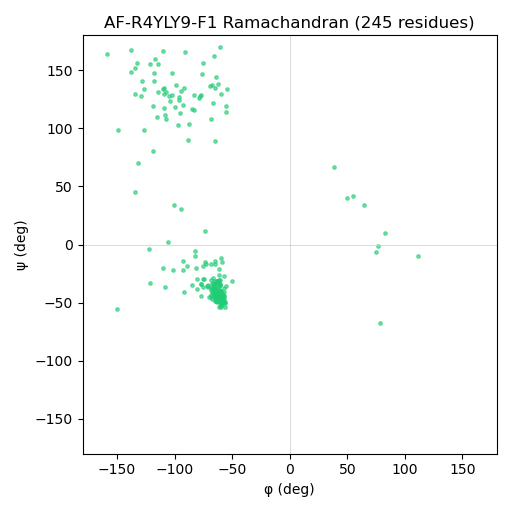M 1753 C CA . ARG A 1 215 ? -7.020 -0.762 -12.444 1.00 74.06 215 ARG A CA 1
ATOM 1754 C C . ARG A 1 215 ? -6.510 0.426 -13.268 1.00 74.06 215 ARG A C 1
ATOM 1756 O O . ARG A 1 215 ? -5.615 0.244 -14.083 1.00 74.06 215 ARG A O 1
ATOM 1763 N N . SER A 1 216 ? -7.031 1.633 -13.038 1.00 76.69 216 SER A N 1
ATOM 1764 C CA . SER A 1 216 ? -6.534 2.849 -13.700 1.00 76.69 216 SER A CA 1
ATOM 1765 C C . SER A 1 216 ? -5.062 3.108 -13.373 1.00 76.69 216 SER A C 1
ATOM 1767 O O . SER A 1 216 ? -4.268 3.337 -14.275 1.00 76.69 216 SER A O 1
ATOM 1769 N N . GLN A 1 217 ? -4.662 2.945 -12.109 1.00 76.50 217 GLN A N 1
ATOM 1770 C CA . GLN A 1 217 ? -3.267 3.098 -11.682 1.00 76.50 217 GLN A CA 1
ATOM 1771 C C . GLN A 1 217 ? -2.341 2.070 -12.344 1.00 76.50 217 GLN A C 1
ATOM 1773 O O . GLN A 1 217 ? -1.185 2.381 -12.614 1.00 76.50 217 GLN A O 1
ATOM 1778 N N . PHE A 1 218 ? -2.834 0.865 -12.651 1.00 78.19 218 PHE A N 1
ATOM 1779 C CA . PHE A 1 218 ? -2.069 -0.110 -13.428 1.00 78.19 218 PHE A CA 1
ATOM 1780 C C . PHE A 1 218 ? -1.795 0.396 -14.852 1.00 78.19 218 PHE A C 1
ATOM 1782 O O . PHE A 1 218 ? -0.649 0.385 -15.298 1.00 78.19 218 PHE A O 1
ATOM 1789 N N . ILE A 1 219 ? -2.823 0.886 -15.552 1.00 81.12 219 ILE A N 1
ATOM 1790 C CA . ILE A 1 219 ? -2.679 1.433 -16.913 1.00 81.12 219 ILE A CA 1
ATOM 1791 C C . ILE A 1 219 ? -1.768 2.664 -16.904 1.00 81.12 219 ILE A C 1
ATOM 1793 O O . ILE A 1 219 ? -0.953 2.852 -17.799 1.00 81.12 219 ILE A O 1
ATOM 1797 N N . GLU A 1 220 ? -1.882 3.501 -15.882 1.00 81.56 220 GLU A N 1
ATOM 1798 C CA . GLU A 1 220 ? -1.154 4.760 -15.824 1.00 81.56 220 GLU A CA 1
ATOM 1799 C C . GLU A 1 220 ? 0.299 4.621 -15.371 1.00 81.56 220 GLU A C 1
ATOM 1801 O O . GLU A 1 220 ? 1.129 5.422 -15.801 1.00 81.56 220 GLU A O 1
ATOM 1806 N N . ASN A 1 221 ? 0.613 3.622 -14.540 1.00 82.00 221 ASN A N 1
ATOM 1807 C CA . ASN A 1 221 ? 1.922 3.507 -13.893 1.00 82.00 221 ASN A CA 1
ATOM 1808 C C . ASN A 1 221 ? 2.663 2.207 -14.219 1.00 82.00 221 ASN A C 1
ATOM 1810 O O . ASN A 1 221 ? 3.881 2.229 -14.324 1.00 82.00 221 ASN A O 1
ATOM 1814 N N . VAL A 1 222 ? 1.978 1.079 -14.425 1.00 85.94 222 VAL A N 1
ATOM 1815 C CA . VAL A 1 222 ? 2.643 -0.208 -14.720 1.00 85.94 222 VAL A CA 1
ATOM 1816 C C . VAL A 1 222 ? 2.793 -0.438 -16.210 1.00 85.94 222 VAL A C 1
ATOM 1818 O O . VAL A 1 222 ? 3.852 -0.873 -16.655 1.00 85.94 222 VAL A O 1
ATOM 1821 N N . LEU A 1 223 ? 1.773 -0.111 -17.002 1.00 89.00 223 LEU A N 1
ATOM 1822 C CA . LEU A 1 223 ? 1.851 -0.281 -18.450 1.00 89.00 223 LEU A CA 1
ATOM 1823 C C . LEU A 1 223 ? 3.038 0.485 -19.072 1.00 89.00 223 LEU A C 1
ATOM 1825 O O . LEU A 1 223 ? 3.764 -0.136 -19.845 1.00 89.00 223 LEU A O 1
ATOM 1829 N N . PRO A 1 224 ? 3.338 1.753 -18.712 1.00 91.25 224 PRO A N 1
ATOM 1830 C CA . PRO A 1 224 ? 4.522 2.436 -19.234 1.00 91.25 224 PRO A CA 1
ATOM 1831 C C . PRO A 1 224 ? 5.837 1.733 -18.874 1.00 91.25 224 PRO A C 1
ATOM 1833 O O . PRO A 1 224 ? 6.750 1.707 -19.693 1.00 91.25 224 PRO A O 1
ATOM 1836 N N . ILE A 1 225 ? 5.923 1.122 -17.684 1.00 91.88 225 ILE A N 1
ATOM 1837 C CA . ILE A 1 225 ? 7.087 0.327 -17.263 1.00 91.88 225 ILE A CA 1
ATOM 1838 C C . ILE A 1 225 ? 7.233 -0.903 -18.163 1.00 91.88 225 ILE A C 1
ATOM 1840 O O . ILE A 1 225 ? 8.318 -1.147 -18.681 1.00 91.88 225 ILE A O 1
ATOM 1844 N N . ILE A 1 226 ? 6.147 -1.652 -18.388 1.00 93.12 226 ILE A N 1
ATOM 1845 C CA . ILE A 1 226 ? 6.147 -2.842 -19.257 1.00 93.12 226 ILE A CA 1
ATOM 1846 C C . ILE A 1 226 ? 6.566 -2.469 -20.682 1.00 93.12 226 ILE A C 1
ATOM 1848 O O . ILE A 1 226 ? 7.411 -3.139 -21.277 1.00 93.12 226 ILE A O 1
ATOM 1852 N N . VAL A 1 227 ? 6.001 -1.386 -21.218 1.00 94.56 227 VAL A N 1
ATOM 1853 C CA . VAL A 1 227 ? 6.305 -0.880 -22.562 1.00 94.56 227 VAL A CA 1
ATOM 1854 C C . VAL A 1 227 ? 7.777 -0.463 -22.663 1.00 94.56 227 VAL A C 1
ATOM 1856 O O . VAL A 1 227 ? 8.451 -0.866 -23.609 1.00 94.56 227 VAL A O 1
ATOM 1859 N N . GLY A 1 228 ? 8.305 0.253 -21.665 1.00 94.12 228 GLY A N 1
ATOM 1860 C CA . GLY A 1 228 ? 9.714 0.652 -21.613 1.00 94.12 228 GLY A CA 1
ATOM 1861 C C . GLY A 1 228 ? 10.684 -0.522 -21.485 1.00 94.12 228 GLY A C 1
ATOM 1862 O O . GLY A 1 228 ? 11.685 -0.570 -22.197 1.00 94.12 228 GLY A O 1
ATOM 1863 N N . PHE A 1 229 ? 10.378 -1.511 -20.642 1.00 95.69 229 PHE A N 1
ATOM 1864 C CA . PHE A 1 229 ? 11.174 -2.741 -20.553 1.00 95.69 229 PHE A CA 1
ATOM 1865 C C . PHE A 1 229 ? 11.163 -3.524 -21.868 1.00 95.69 229 PHE A C 1
ATOM 1867 O O . PHE A 1 229 ? 12.207 -3.993 -22.314 1.00 95.69 229 PHE A O 1
ATOM 1874 N N . SER A 1 230 ? 10.000 -3.635 -22.511 1.00 95.94 230 SER A N 1
ATOM 1875 C CA . SER A 1 230 ? 9.868 -4.326 -23.798 1.00 95.94 230 SER A CA 1
ATOM 1876 C C . SER A 1 230 ? 10.682 -3.626 -24.891 1.00 95.94 230 SER A C 1
ATOM 1878 O O . SER A 1 230 ? 11.379 -4.291 -25.655 1.00 95.94 230 SER A O 1
ATOM 1880 N N . ALA A 1 231 ? 10.656 -2.290 -24.927 1.00 94.19 231 ALA A N 1
ATOM 1881 C CA . ALA A 1 231 ? 11.477 -1.493 -25.834 1.00 94.19 231 ALA A CA 1
ATOM 1882 C C . ALA A 1 231 ? 12.979 -1.746 -25.619 1.00 94.19 231 ALA A C 1
ATOM 1884 O O . ALA A 1 231 ? 13.694 -2.007 -26.584 1.00 94.19 231 ALA A O 1
ATOM 1885 N N . ILE A 1 232 ? 13.447 -1.750 -24.365 1.00 94.75 232 ILE A N 1
ATOM 1886 C CA . ILE A 1 232 ? 14.842 -2.070 -24.021 1.00 94.75 232 ILE A CA 1
ATOM 1887 C C . ILE A 1 232 ? 15.242 -3.450 -24.547 1.00 94.75 232 ILE A C 1
ATOM 1889 O O . ILE A 1 232 ? 16.264 -3.565 -25.218 1.00 94.75 232 ILE A O 1
ATOM 1893 N N . LEU A 1 233 ? 14.440 -4.486 -24.278 1.00 95.12 233 LEU A N 1
ATOM 1894 C CA . LEU A 1 233 ? 14.752 -5.855 -24.702 1.00 95.12 233 LEU A CA 1
ATOM 1895 C C . LEU A 1 233 ? 14.897 -5.966 -26.222 1.00 95.12 233 LEU A C 1
ATOM 1897 O O . LEU A 1 233 ? 15.827 -6.606 -26.710 1.00 95.12 233 LEU A O 1
ATOM 1901 N N . LEU A 1 234 ? 14.010 -5.315 -26.973 1.00 93.00 234 LEU A N 1
ATOM 1902 C CA . LEU A 1 234 ? 14.081 -5.347 -28.429 1.00 93.00 234 LEU A CA 1
ATOM 1903 C C . LEU A 1 234 ? 15.246 -4.524 -28.991 1.00 93.00 234 LEU A C 1
ATOM 1905 O O . LEU A 1 234 ? 15.851 -4.935 -29.979 1.00 93.00 234 LEU A O 1
ATOM 1909 N N . VAL A 1 235 ? 15.587 -3.389 -28.375 1.00 91.94 235 VAL A N 1
ATOM 1910 C CA . VAL A 1 235 ? 16.767 -2.606 -28.774 1.00 91.94 235 VAL A CA 1
ATOM 1911 C C . VAL A 1 235 ? 18.046 -3.400 -28.509 1.00 91.94 235 VAL A C 1
ATOM 1913 O O . VAL A 1 235 ? 18.901 -3.467 -29.387 1.00 91.94 235 VAL A O 1
ATOM 1916 N N . VAL A 1 236 ? 18.155 -4.065 -27.354 1.00 93.38 236 VAL A N 1
ATOM 1917 C CA . VAL A 1 236 ? 19.276 -4.970 -27.046 1.00 93.38 236 VAL A CA 1
ATOM 1918 C C . VAL A 1 236 ? 19.375 -6.075 -28.094 1.00 93.38 236 VAL A C 1
ATOM 1920 O O . VAL A 1 236 ? 20.451 -6.292 -28.643 1.00 93.38 236 VAL A O 1
ATOM 1923 N N . TYR A 1 237 ? 18.254 -6.716 -28.434 1.00 91.19 237 TYR A N 1
ATOM 1924 C CA . TYR A 1 237 ? 18.217 -7.722 -29.493 1.00 91.19 237 TYR A CA 1
ATOM 1925 C C . TYR A 1 237 ? 18.721 -7.166 -30.834 1.00 91.19 237 TYR A C 1
ATOM 1927 O O . TYR A 1 237 ? 19.584 -7.777 -31.463 1.00 91.19 237 TYR A O 1
ATOM 1935 N N . LYS A 1 238 ? 18.253 -5.978 -31.246 1.00 88.94 238 LYS A N 1
ATOM 1936 C CA . LYS A 1 238 ? 18.698 -5.325 -32.487 1.00 88.94 238 LYS A CA 1
ATOM 1937 C C . LYS A 1 238 ? 20.205 -5.047 -32.471 1.00 88.94 238 LYS A C 1
ATOM 1939 O O . LYS A 1 238 ? 20.874 -5.375 -33.448 1.00 88.94 238 LYS A O 1
ATOM 1944 N N . ILE A 1 239 ? 20.748 -4.516 -31.373 1.00 89.19 239 ILE A N 1
ATOM 1945 C CA . ILE A 1 239 ? 22.195 -4.287 -31.207 1.00 89.19 239 ILE A CA 1
ATOM 1946 C C . ILE A 1 239 ? 22.961 -5.600 -31.381 1.00 89.19 239 ILE A C 1
ATOM 1948 O O . ILE A 1 239 ? 23.885 -5.662 -32.187 1.00 89.19 239 ILE A O 1
ATOM 1952 N N . SER A 1 240 ? 22.544 -6.668 -30.692 1.00 87.31 240 SER A N 1
ATOM 1953 C CA . SER A 1 240 ? 23.189 -7.978 -30.806 1.00 87.31 240 SER A CA 1
ATOM 1954 C C . SER A 1 240 ? 23.164 -8.510 -32.238 1.00 87.31 240 SER A C 1
ATOM 1956 O O . SER A 1 240 ? 24.174 -9.021 -32.710 1.00 87.31 240 SER A O 1
ATOM 1958 N N . THR A 1 241 ? 22.049 -8.358 -32.961 1.00 85.81 241 THR A N 1
ATOM 1959 C CA . THR A 1 241 ? 21.976 -8.794 -34.366 1.00 85.81 241 THR A CA 1
ATOM 1960 C C . THR A 1 241 ? 22.883 -7.991 -35.295 1.00 85.81 241 THR A C 1
ATOM 1962 O O . THR A 1 241 ? 23.448 -8.570 -36.216 1.00 85.81 241 THR A O 1
ATOM 1965 N N . LEU A 1 242 ? 23.045 -6.686 -35.065 1.00 83.00 242 LEU A N 1
ATOM 1966 C CA . LEU A 1 242 ? 23.932 -5.844 -35.873 1.00 83.00 242 LEU A CA 1
ATOM 1967 C C . LEU A 1 242 ? 25.404 -6.190 -35.612 1.00 83.00 242 LEU A C 1
ATOM 1969 O O . LEU A 1 242 ? 26.146 -6.427 -36.557 1.00 83.00 242 LEU A O 1
ATOM 1973 N N . MET A 1 243 ? 25.789 -6.340 -34.341 1.00 81.06 243 MET A N 1
ATOM 1974 C CA . MET A 1 243 ? 27.162 -6.682 -33.952 1.00 81.06 243 MET A CA 1
ATOM 1975 C C . MET A 1 243 ? 27.589 -8.089 -34.396 1.00 81.06 243 MET A C 1
ATOM 1977 O O . MET A 1 243 ? 28.743 -8.293 -34.757 1.00 81.06 243 MET A O 1
ATOM 1981 N N . VAL A 1 244 ? 26.682 -9.075 -34.367 1.00 78.44 244 VAL A N 1
ATOM 1982 C CA . VAL A 1 244 ? 26.991 -10.461 -34.773 1.00 78.44 244 VAL A CA 1
ATOM 1983 C C . VAL A 1 244 ? 27.082 -10.607 -36.291 1.00 78.44 244 VAL A C 1
ATOM 1985 O O . VAL A 1 244 ? 27.907 -11.375 -36.778 1.00 78.44 244 VAL A O 1
ATOM 1988 N N . ASN A 1 245 ? 26.242 -9.893 -37.044 1.00 65.62 245 ASN A N 1
ATOM 1989 C CA . ASN A 1 245 ? 26.178 -10.056 -38.495 1.00 65.62 245 ASN A CA 1
ATOM 1990 C C . ASN A 1 245 ? 27.255 -9.273 -39.259 1.00 65.62 245 ASN A C 1
ATOM 1992 O O . ASN A 1 245 ? 27.342 -9.466 -40.468 1.00 65.62 245 ASN A O 1
ATOM 1996 N N . GLY A 1 246 ? 28.065 -8.440 -38.589 1.00 56.91 246 GLY A N 1
ATOM 1997 C CA . GLY A 1 246 ? 29.194 -7.733 -39.210 1.00 56.91 246 GLY A CA 1
ATOM 1998 C C . GLY A 1 246 ? 28.815 -7.009 -40.504 1.00 56.91 246 GLY A C 1
ATOM 1999 O O . GLY A 1 246 ? 29.547 -7.106 -41.489 1.00 56.91 246 GLY A O 1
ATOM 2000 N N . LEU A 1 247 ? 27.631 -6.389 -40.514 1.00 46.78 247 LEU A N 1
ATOM 2001 C CA . LEU A 1 247 ? 27.158 -5.536 -41.602 1.00 46.78 247 LEU A CA 1
ATOM 2002 C C . LEU A 1 247 ? 27.750 -4.145 -41.444 1.00 46.78 247 LEU A C 1
ATOM 2004 O O . LEU A 1 247 ? 27.506 -3.564 -40.367 1.00 46.78 247 LEU A O 1
#

Solvent-accessible surface area (backbone atoms only — not comparable to full-atom values): 13634 Å² total; per-residue (Å²): 135,65,65,66,55,47,55,52,51,13,49,58,52,24,35,73,73,53,79,85,74,81,62,78,81,47,56,62,44,52,51,51,28,47,49,45,21,52,49,44,57,56,51,67,77,59,73,61,61,93,33,21,40,80,46,74,70,85,86,52,72,51,73,40,76,62,56,52,57,60,44,52,52,50,39,53,55,37,51,50,36,42,50,54,41,49,51,50,53,49,39,41,53,63,70,60,78,34,33,65,56,53,51,41,47,29,47,44,37,35,26,22,52,50,43,53,53,57,50,52,50,50,43,72,73,47,50,64,93,90,67,87,79,78,61,56,78,49,37,75,48,95,66,86,58,56,69,91,69,22,33,53,24,31,30,55,39,55,39,66,66,44,66,76,34,56,64,37,44,51,53,44,73,70,34,89,44,42,45,83,39,87,46,95,75,26,29,36,40,37,32,56,32,67,85,48,72,62,56,54,50,52,45,66,75,50,52,71,64,58,67,60,58,45,73,66,46,36,60,71,59,46,45,48,50,54,49,29,53,52,25,45,54,52,40,52,50,50,38,53,54,48,68,72,64,74,82

Sequence (247 aa):
MHKDKYNQEALFSAKRDYDCHFDDSFLPLRRNLLFVSLLSFAAINVTPKDGNYSINLGVIAGKIEDPEYIFIGLLCVCAYHLYMFWIKCRHTVINSINYPKVKATYMFRLSAIHAFADWNKLIAEHVNKGVNIGGGSFTNGTNQSSANGYWKVRTSIYSQKLETEPNFKLAIEANPKFKLKPYEGMCEIEYLYQDSSEDNTYLNIHRDHFWLTKRSQFIENVLPIIVGFSAILLVVYKISTLMVNGL

Mean predicted aligned error: 9.55 Å

Radius of gyration: 29.25 Å; Cα contacts (8 Å, |Δi|>4): 296; chains: 1; bounding box: 61×38×81 Å

Organism: NCBI:txid698738

pLDDT: mean 83.13, std 10.72, range [44.22, 95.94]

Foldseek 3Di:
DCLVVLLVQLLVQLLQPDDQDDDPVLPVLLVQLLVLLVVLVVVLPDDADPQWDFDCPPVDTDIDNHSLVVLVVSLVSLVVSLVVLVVSLCCSQPPPPCVVVSVLSSQLSSQQVVCVVVLVVLCVVQPDPPQPPDWDRWAFDPDSDQDVQWRKTKTKDFPVSCVVRVRSVVVQVPDPQWDWDDDDRIIIIMGTHHDDPVSVVSCNVCSVVSQPSDPVSCVRRVVSSVSSVVSSVSSVVSSVVSVVVVD